Protein AF-0000000076740216 (afdb_homodimer)

Foldseek 3Di:
DCVLVVCLLQDDDPLNVLSVVVVVPPDPPVVVSVVVSVVVVLVQLVVLVVVLVPQDDDPVDDPVVSVVVNVVSLCSNQVCVRDDPVSSVFSVCLVVVLVPDDPVLSVQLVVVRDDGPVSSVVSSVVVVVVVVVVD/DCVLVVCLLQDDDPLNVLSVVVVVPPDPPVVVSVVVSVVVVLVQLVVLVVVLVPQDDDPVDDPVVSVVSNVVSLCSNQVCVRDDPVSSVFSVCLVVVLVPDDPVLSVQLVVVRDDGPVSSVVSSVVVVVVVVVVD

Structure (mmCIF, N/CA/C/O backbone):
data_AF-0000000076740216-model_v1
#
loop_
_entity.id
_entity.type
_entity.pdbx_description
1 polymer 'SCAN domain-containing protein 3'
#
loop_
_atom_site.group_PDB
_atom_site.id
_atom_site.type_symbol
_atom_site.label_atom_id
_atom_site.label_alt_id
_atom_site.label_comp_id
_atom_site.label_asym_id
_atom_site.label_entity_id
_atom_site.label_seq_id
_atom_site.pdbx_PDB_ins_code
_atom_site.Cartn_x
_atom_site.Cartn_y
_atom_site.Cartn_z
_atom_site.occupancy
_atom_site.B_iso_or_equiv
_atom_site.auth_seq_id
_atom_site.auth_comp_id
_atom_site.auth_asym_id
_atom_site.auth_atom_id
_atom_site.pdbx_PDB_model_num
ATOM 1 N N . ASP A 1 1 ? -25.109 9.289 26.297 1 37.81 1 ASP A N 1
ATOM 2 C CA . ASP A 1 1 ? -24.031 9.836 25.469 1 37.81 1 ASP A CA 1
ATOM 3 C C . ASP A 1 1 ? -23.797 8.961 24.234 1 37.81 1 ASP A C 1
ATOM 5 O O . ASP A 1 1 ? -23.328 7.828 24.344 1 37.81 1 ASP A O 1
ATOM 9 N N . GLN A 1 2 ? -24.641 9.117 23.172 1 52.06 2 GLN A N 1
ATOM 10 C CA . GLN A 1 2 ? -25 8.367 21.984 1 52.06 2 GLN A CA 1
ATOM 11 C C . GLN A 1 2 ? -23.781 8.133 21.094 1 52.06 2 GLN A C 1
ATOM 13 O O . GLN A 1 2 ? -23.75 7.184 20.312 1 52.06 2 GLN A O 1
ATOM 18 N N . TRP A 1 3 ? -22.875 9.117 21.344 1 48.09 3 TRP A N 1
ATOM 19 C CA . TRP A 1 3 ? -21.734 9.086 20.422 1 48.09 3 TRP A CA 1
ATOM 20 C C . TRP A 1 3 ? -20.797 7.922 20.766 1 48.09 3 TRP A C 1
ATOM 22 O O . TRP A 1 3 ? -20.203 7.32 19.859 1 48.09 3 TRP A O 1
ATOM 32 N N . ALA A 1 4 ? -20.688 7.605 22.078 1 53.94 4 ALA A N 1
ATOM 33 C CA . ALA A 1 4 ? -19.891 6.453 22.484 1 53.94 4 ALA A CA 1
ATOM 34 C C . ALA A 1 4 ? -20.312 5.199 21.719 1 53.94 4 ALA A C 1
ATOM 36 O O . ALA A 1 4 ? -19.453 4.418 21.297 1 53.94 4 ALA A O 1
ATOM 37 N N . GLY A 1 5 ? -21.516 5.129 21.469 1 54.88 5 GLY A N 1
ATOM 38 C CA . GLY A 1 5 ? -22.031 3.977 20.75 1 54.88 5 GLY A CA 1
ATOM 39 C C . GLY A 1 5 ? -21.672 3.984 19.281 1 54.88 5 GLY A C 1
ATOM 40 O O . GLY A 1 5 ? -21.672 2.934 18.625 1 54.88 5 GLY A O 1
ATOM 41 N N . ILE A 1 6 ? -21.312 5.141 18.875 1 56.09 6 ILE A N 1
ATOM 42 C CA . ILE A 1 6 ? -21.062 5.328 17.453 1 56.09 6 ILE A CA 1
ATOM 43 C C . ILE A 1 6 ? -19.609 4.992 17.141 1 56.09 6 ILE A C 1
ATOM 45 O O . ILE A 1 6 ? -19.312 4.406 16.094 1 56.09 6 ILE A O 1
ATOM 49 N N . LEU A 1 7 ? -18.797 5.281 18.156 1 59.06 7 LEU A N 1
ATOM 50 C CA . LEU A 1 7 ? -17.375 5.16 17.875 1 59.06 7 LEU A CA 1
ATOM 51 C C . LEU A 1 7 ? -16.906 3.723 18.047 1 59.06 7 LEU A C 1
ATOM 53 O O . LEU A 1 7 ? -16 3.271 17.344 1 59.06 7 LEU A O 1
ATOM 57 N N . ALA A 1 8 ? -17.734 3.057 18.891 1 61.5 8 ALA A N 1
ATOM 58 C CA . ALA A 1 8 ? -17.312 1.726 19.328 1 61.5 8 ALA A CA 1
ATOM 59 C C . ALA A 1 8 ? -17.141 0.79 18.125 1 61.5 8 ALA A C 1
ATOM 61 O O . ALA A 1 8 ? -16.141 0.061 18.047 1 61.5 8 ALA A O 1
ATOM 62 N N . PRO A 1 9 ? -18.031 0.865 17.281 1 55.28 9 PRO A N 1
ATOM 63 C CA . PRO A 1 9 ? -17.906 -0.103 16.203 1 55.28 9 PRO A CA 1
ATOM 64 C C . PRO A 1 9 ? -16.75 0.213 15.258 1 55.28 9 PRO A C 1
ATOM 66 O O . PRO A 1 9 ? -16.312 -0.655 14.492 1 55.28 9 PRO A O 1
ATOM 69 N N . PHE A 1 10 ? -16.219 1.356 15.516 1 56.5 10 PHE A N 1
ATOM 70 C CA . PHE A 1 10 ? -15.195 1.797 14.562 1 56.5 10 PHE A CA 1
ATOM 71 C C . PHE A 1 10 ? -13.805 1.639 15.156 1 56.5 10 PHE A C 1
ATOM 73 O O . PHE A 1 10 ? -12.805 1.891 14.477 1 56.5 10 PHE A O 1
ATOM 80 N N . LEU A 1 11 ? -13.789 1.277 16.359 1 60.5 11 LEU A N 1
ATOM 81 C CA . LEU A 1 11 ? -12.508 1.095 17.031 1 60.5 11 LEU A CA 1
ATOM 82 C C . LEU A 1 11 ? -12.016 -0.341 16.875 1 60.5 11 LEU A C 1
ATOM 84 O O . LEU A 1 11 ? -12.805 -1.285 16.969 1 60.5 11 LEU A O 1
ATOM 88 N N . CYS A 1 12 ? -10.891 -0.484 16.281 1 61.28 12 CYS A N 1
ATOM 89 C CA . CYS A 1 12 ? -10.289 -1.815 16.234 1 61.28 12 CYS A CA 1
ATOM 90 C C . CYS A 1 12 ? -9.086 -1.897 17.172 1 61.28 12 CYS A C 1
ATOM 92 O O . CYS A 1 12 ? -8.375 -0.907 17.359 1 61.28 12 CYS A O 1
ATOM 94 N N . GLY A 1 13 ? -9 -3.047 17.75 1 61.44 13 GLY A N 1
ATOM 95 C CA . GLY A 1 13 ? -7.844 -3.348 18.578 1 61.44 13 GLY A CA 1
ATOM 96 C C . GLY A 1 13 ? -7.832 -2.58 19.891 1 61.44 13 GLY A C 1
ATOM 97 O O . GLY A 1 13 ? -8.852 -2.5 20.578 1 61.44 13 GLY A O 1
ATOM 98 N N . GLU A 1 14 ? -6.68 -2.047 20.156 1 60.94 14 GLU A N 1
ATOM 99 C CA . GLU A 1 14 ? -6.449 -1.388 21.438 1 60.94 14 GLU A CA 1
ATOM 100 C C . GLU A 1 14 ? -7.352 -0.166 21.594 1 60.94 14 GLU A C 1
ATOM 102 O O . GLU A 1 14 ? -7.918 0.054 22.672 1 60.94 14 GLU A O 1
ATOM 107 N N . PRO A 1 15 ? -7.66 0.531 20.609 1 59.66 15 PRO A N 1
ATOM 108 C CA . PRO A 1 15 ? -8.594 1.641 20.812 1 59.66 15 PRO A CA 1
ATOM 109 C C . PRO A 1 15 ? -9.992 1.172 21.203 1 59.66 15 PRO A C 1
ATOM 111 O O . PRO A 1 15 ? -10.672 1.83 22 1 59.66 15 PRO A O 1
ATOM 114 N N . GLN A 1 16 ? -10.383 0.101 20.641 1 61.81 16 GLN A N 1
ATOM 115 C CA . GLN A 1 16 ? -11.68 -0.448 21.016 1 61.81 16 GLN A CA 1
ATOM 116 C C . GLN A 1 16 ? -11.711 -0.832 22.5 1 61.81 16 GLN A C 1
ATOM 118 O O . GLN A 1 16 ? -12.688 -0.55 23.203 1 61.81 16 GLN A O 1
ATOM 123 N N . LYS A 1 17 ? -10.633 -1.345 22.906 1 63.06 17 LYS A N 1
ATOM 124 C CA . LYS A 1 17 ? -10.523 -1.731 24.312 1 63.06 17 LYS A CA 1
ATOM 125 C C . LYS A 1 17 ? -10.508 -0.505 25.219 1 63.06 17 LYS A C 1
ATOM 127 O O . LYS A 1 17 ? -11.203 -0.473 26.234 1 63.06 17 LYS A O 1
ATOM 132 N N . ALA A 1 18 ? -9.734 0.431 24.797 1 60.47 18 ALA A N 1
ATOM 133 C CA . ALA A 1 18 ? -9.641 1.654 25.594 1 60.47 18 ALA A CA 1
ATOM 134 C C . ALA A 1 18 ? -11 2.342 25.703 1 60.47 18 ALA A C 1
ATOM 136 O O . ALA A 1 18 ? -11.352 2.869 26.766 1 60.47 18 ALA A O 1
ATOM 137 N N . TYR A 1 19 ? -11.781 2.244 24.719 1 61.41 19 TYR A N 1
ATOM 138 C CA . TYR A 1 19 ? -13.125 2.799 24.719 1 61.41 19 TYR A CA 1
ATOM 139 C C . TYR A 1 19 ? -14.008 2.1 25.75 1 61.41 19 TYR A C 1
ATOM 141 O O . TYR A 1 19 ? -14.727 2.752 26.5 1 61.41 19 TYR A O 1
ATOM 149 N N . PHE A 1 20 ? -13.953 0.909 25.797 1 62 20 PHE A N 1
ATOM 150 C CA . PHE A 1 20 ? -14.789 0.165 26.734 1 62 20 PHE A CA 1
ATOM 151 C C . PHE A 1 20 ? -14.375 0.455 28.172 1 62 20 PHE A C 1
ATOM 153 O O . PHE A 1 20 ? -15.234 0.549 29.062 1 62 20 PHE A O 1
ATOM 160 N N . TYR A 1 21 ? -13.125 0.522 28.328 1 58.97 21 TYR A N 1
ATOM 161 C CA . TYR A 1 21 ? -12.641 0.868 29.672 1 58.97 21 TYR A CA 1
ATOM 162 C C . TYR A 1 21 ? -13.109 2.262 30.062 1 58.97 21 TYR A C 1
ATOM 164 O O . TYR A 1 21 ? -13.422 2.506 31.234 1 58.97 21 TYR A O 1
ATOM 172 N N . MET A 1 22 ? -13.234 3.111 29.141 1 55.84 22 MET A N 1
ATOM 173 C CA . MET A 1 22 ? -13.555 4.516 29.375 1 55.84 22 MET A CA 1
ATOM 174 C C . MET A 1 22 ? -15.008 4.668 29.812 1 55.84 22 MET A C 1
ATOM 176 O O . MET A 1 22 ? -15.328 5.508 30.656 1 55.84 22 MET A O 1
ATOM 180 N N . ILE A 1 23 ? -15.945 3.988 29.109 1 58.81 23 ILE A N 1
ATOM 181 C CA . ILE A 1 23 ? -17.344 4.094 29.5 1 58.81 23 ILE A CA 1
ATOM 182 C C . ILE A 1 23 ? -17.5 3.668 30.969 1 58.81 23 ILE A C 1
ATOM 184 O O . ILE A 1 23 ? -18.422 4.125 31.656 1 58.81 23 ILE A O 1
ATOM 188 N N . THR A 1 24 ? -16.625 2.947 31.266 1 55.78 24 THR A N 1
ATOM 189 C CA . THR A 1 24 ? -16.797 2.488 32.656 1 55.78 24 THR A CA 1
ATOM 190 C C . THR A 1 24 ? -16.25 3.521 33.625 1 55.78 24 THR A C 1
ATOM 192 O O . THR A 1 24 ? -16.703 3.586 34.781 1 55.78 24 THR A O 1
ATOM 195 N N . GLU A 1 25 ? -15.125 4.137 33.219 1 52.53 25 GLU A N 1
ATOM 196 C CA . GLU A 1 25 ? -14.578 5.062 34.188 1 52.53 25 GLU A CA 1
ATOM 197 C C . GLU A 1 25 ? -15.172 6.461 34.031 1 52.53 25 GLU A C 1
ATOM 199 O O . GLU A 1 25 ? -15.344 6.934 32.906 1 52.53 25 GLU A O 1
ATOM 204 N N . THR A 1 26 ? -15.875 7.098 34.938 1 52.09 26 THR A N 1
ATOM 205 C CA . THR A 1 26 ? -16.641 8.32 35.156 1 52.09 26 THR A CA 1
ATOM 206 C C . THR A 1 26 ? -16.062 9.477 34.344 1 52.09 26 THR A C 1
ATOM 208 O O . THR A 1 26 ? -16.75 10.062 33.5 1 52.09 26 THR A O 1
ATOM 211 N N . ALA A 1 27 ? -15.758 10.742 35.125 1 51.22 27 ALA A N 1
ATOM 212 C CA . ALA A 1 27 ? -15.664 12.188 34.938 1 51.22 27 ALA A CA 1
ATOM 213 C C . ALA A 1 27 ? -14.516 12.547 34 1 51.22 27 ALA A C 1
ATOM 215 O O . ALA A 1 27 ? -13.719 13.445 34.312 1 51.22 27 ALA A O 1
ATOM 216 N N . MET A 1 28 ? -13.969 11.648 33.281 1 55.06 28 MET A N 1
ATOM 217 C CA . MET A 1 28 ? -12.844 12.133 32.5 1 55.06 28 MET A CA 1
ATOM 218 C C . MET A 1 28 ? -13.328 12.992 31.328 1 55.06 28 MET A C 1
ATOM 220 O O . MET A 1 28 ? -14.445 12.82 30.844 1 55.06 28 MET A O 1
ATOM 224 N N . ASP A 1 29 ? -12.758 14.211 31.188 1 67.44 29 ASP A N 1
ATOM 225 C CA . ASP A 1 29 ? -12.898 15.141 30.062 1 67.44 29 ASP A CA 1
ATOM 226 C C . ASP A 1 29 ? -12.891 14.406 28.734 1 67.44 29 ASP A C 1
ATOM 228 O O . ASP A 1 29 ? -11.852 13.875 28.312 1 67.44 29 ASP A O 1
ATOM 232 N N . TYR A 1 30 ? -14.055 14.102 28.25 1 68.62 30 TYR A N 1
ATOM 233 C CA . TYR A 1 30 ? -14.297 13.383 27 1 68.62 30 TYR A CA 1
ATOM 234 C C . TYR A 1 30 ? -13.32 13.828 25.922 1 68.62 30 TYR A C 1
ATOM 236 O O . TYR A 1 30 ? -12.703 13 25.25 1 68.62 30 TYR A O 1
ATOM 244 N N . PRO A 1 31 ? -13.164 15.148 25.875 1 69.06 31 PRO A N 1
ATOM 245 C CA . PRO A 1 31 ? -12.234 15.578 24.828 1 69.06 31 PRO A CA 1
ATOM 246 C C . PRO A 1 31 ? -10.812 15.062 25.062 1 69.06 31 PRO A C 1
ATOM 248 O O . PRO A 1 31 ? -10.133 14.695 24.094 1 69.06 31 PRO A O 1
ATOM 251 N N . GLN A 1 32 ? -10.414 15.07 26.219 1 73.38 32 GLN A N 1
ATOM 252 C CA . GLN A 1 32 ? -9.062 14.609 26.547 1 73.38 32 GLN A CA 1
ATOM 253 C C . GLN A 1 32 ? -8.922 13.109 26.312 1 73.38 32 GLN A C 1
ATOM 255 O O . GLN A 1 32 ? -7.93 12.656 25.75 1 73.38 32 GLN A O 1
ATOM 260 N N . LEU A 1 33 ? -9.844 12.43 26.656 1 66 33 LEU A N 1
ATOM 261 C CA . LEU A 1 33 ? -9.859 10.984 26.469 1 66 33 LEU A CA 1
ATOM 262 C C . LEU A 1 33 ? -9.852 10.625 24.984 1 66 33 LEU A C 1
ATOM 264 O O .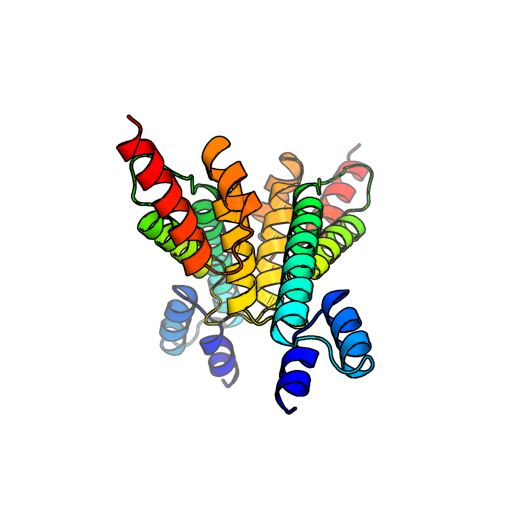 LEU A 1 33 ? -9.094 9.758 24.547 1 66 33 LEU A O 1
ATOM 268 N N . LYS A 1 34 ? -10.625 11.344 24.359 1 67.38 34 LYS A N 1
ATOM 269 C CA . LYS A 1 34 ? -10.672 11.156 22.906 1 67.38 34 LYS A CA 1
ATOM 270 C C . LYS A 1 34 ? -9.305 11.406 22.281 1 67.38 34 LYS A C 1
ATOM 272 O O . LYS A 1 34 ? -8.844 10.617 21.453 1 67.38 34 LYS A O 1
ATOM 277 N N . ALA A 1 35 ? -8.75 12.414 22.719 1 71.38 35 ALA A N 1
ATOM 278 C CA . ALA A 1 35 ? -7.441 12.781 22.188 1 71.38 35 ALA A CA 1
ATOM 279 C C . ALA A 1 35 ? -6.402 11.711 22.516 1 71.38 35 ALA A C 1
ATOM 281 O O . ALA A 1 35 ? -5.562 11.375 21.672 1 71.38 35 ALA A O 1
ATOM 282 N N . GLU A 1 36 ? -6.457 11.125 23.594 1 73.81 36 GLU A N 1
ATOM 283 C CA . GLU A 1 36 ? -5.508 10.102 24.031 1 73.81 36 GLU A CA 1
ATOM 284 C C . GLU A 1 36 ? -5.711 8.805 23.25 1 73.81 36 GLU A C 1
ATOM 286 O O . GLU A 1 36 ? -4.738 8.164 22.844 1 73.81 36 GLU A O 1
ATOM 291 N N . ILE A 1 37 ? -6.941 8.508 23.047 1 71.12 37 ILE A N 1
ATOM 292 C CA . ILE A 1 37 ? -7.281 7.297 22.312 1 71.12 37 ILE A CA 1
ATOM 293 C C . ILE A 1 37 ? -6.812 7.426 20.859 1 71.12 37 ILE A C 1
ATOM 295 O O . ILE A 1 37 ? -6.207 6.5 20.312 1 71.12 37 ILE A O 1
ATOM 299 N N . LEU A 1 38 ? -7.066 8.523 20.328 1 70.06 38 LEU A N 1
ATOM 300 C CA . LEU A 1 38 ? -6.672 8.766 18.938 1 70.06 38 LEU A CA 1
ATOM 301 C C . LEU A 1 38 ? -5.152 8.75 18.797 1 70.06 38 LEU A C 1
ATOM 303 O O . LEU A 1 38 ? -4.625 8.188 17.828 1 70.06 38 LEU A O 1
ATOM 307 N N . ALA A 1 39 ? -4.461 9.383 19.719 1 69.75 39 ALA A N 1
ATOM 308 C CA . ALA A 1 39 ? -3 9.391 19.703 1 69.75 39 ALA A CA 1
ATOM 309 C C . ALA A 1 39 ? -2.441 7.977 19.797 1 69.75 39 ALA A C 1
ATOM 311 O O . ALA A 1 39 ? -1.505 7.621 19.078 1 69.75 39 ALA A O 1
ATOM 312 N N . ARG A 1 40 ? -3.018 7.219 20.688 1 71.44 40 ARG A N 1
ATOM 313 C CA . ARG A 1 40 ? -2.58 5.836 20.859 1 71.44 40 ARG A CA 1
ATOM 314 C C . ARG A 1 40 ? -2.896 5.012 19.609 1 71.44 40 ARG A C 1
ATOM 316 O O . ARG A 1 40 ? -2.107 4.148 19.219 1 71.44 40 ARG A O 1
ATOM 323 N N . SER A 1 41 ? -3.934 5.375 19 1 76.5 41 SER A N 1
ATOM 324 C CA . SER A 1 41 ? -4.352 4.672 17.797 1 76.5 41 SER A CA 1
ATOM 325 C C . SER A 1 41 ? -3.408 4.961 16.625 1 76.5 41 SER A C 1
ATOM 327 O O . SER A 1 41 ? -3.072 4.059 15.852 1 76.5 41 SER A O 1
ATOM 329 N N . SER A 1 42 ? -3.055 6.164 16.547 1 76.75 42 SER A N 1
ATOM 330 C CA . SER A 1 42 ? -2.145 6.555 15.484 1 76.75 42 SER A CA 1
ATOM 331 C C . SER A 1 42 ? -0.786 5.883 15.633 1 76.75 42 SER A C 1
ATOM 333 O O . SER A 1 42 ? -0.206 5.41 14.656 1 76.75 42 SER A O 1
ATOM 335 N N . VAL A 1 43 ? -0.21 5.918 16.891 1 75.38 43 VAL A N 1
ATOM 336 C CA . VAL A 1 43 ? 1.059 5.258 17.172 1 75.38 43 VAL A CA 1
ATOM 337 C C . VAL A 1 43 ? 0.958 3.771 16.844 1 75.38 43 VAL A C 1
ATOM 339 O O . VAL A 1 43 ? 1.851 3.215 16.188 1 75.38 43 VAL A O 1
ATOM 342 N N . THR A 1 44 ? -0.07 3.254 17.203 1 81.44 44 THR A N 1
ATOM 343 C CA . THR A 1 44 ? -0.3 1.837 16.938 1 81.44 44 THR A CA 1
ATOM 344 C C . THR A 1 44 ? -0.357 1.564 15.438 1 81.44 44 THR A C 1
ATOM 346 O O . THR A 1 44 ? 0.247 0.605 14.953 1 81.44 44 THR A O 1
ATOM 349 N N . SER A 1 45 ? -1.065 2.412 14.727 1 88.69 45 SER A N 1
ATOM 350 C CA . SER A 1 45 ? -1.168 2.242 13.281 1 88.69 45 SER A CA 1
ATOM 351 C C . SER A 1 45 ? 0.202 2.33 12.617 1 88.69 45 SER A C 1
ATOM 353 O O . SER A 1 45 ? 0.516 1.539 11.727 1 88.69 45 SER A O 1
ATOM 355 N N . ALA A 1 46 ? 0.963 3.234 13.062 1 90.12 46 ALA A N 1
ATOM 356 C CA . ALA A 1 46 ? 2.299 3.406 12.492 1 90.12 46 ALA A CA 1
ATOM 357 C C . ALA A 1 46 ? 3.174 2.189 12.773 1 90.12 46 ALA A C 1
ATOM 359 O O . ALA A 1 46 ? 3.965 1.774 11.922 1 90.12 46 ALA A O 1
ATOM 360 N N . ILE A 1 47 ? 3.127 1.651 13.945 1 91.38 47 ILE A N 1
ATOM 361 C CA . ILE A 1 47 ? 3.879 0.457 14.32 1 91.38 47 ILE A CA 1
ATOM 362 C C . ILE A 1 47 ? 3.436 -0.721 13.453 1 91.38 47 ILE A C 1
ATOM 364 O O . ILE A 1 47 ? 4.27 -1.485 12.961 1 91.38 47 ILE A O 1
ATOM 368 N N . ARG A 1 48 ? 2.131 -0.82 13.258 1 94.25 48 ARG A N 1
ATOM 369 C CA . ARG A 1 48 ? 1.587 -1.878 12.406 1 94.25 48 ARG A CA 1
ATOM 370 C C . ARG A 1 48 ? 2.027 -1.701 10.961 1 94.25 48 ARG A C 1
ATOM 372 O O . ARG A 1 48 ? 2.402 -2.67 10.297 1 94.25 48 ARG A O 1
ATOM 379 N N . ALA A 1 49 ? 2.002 -0.448 10.523 1 96 49 ALA A N 1
ATOM 380 C CA . ALA A 1 49 ? 2.506 -0.14 9.188 1 96 49 ALA A CA 1
ATOM 381 C C . ALA A 1 49 ? 3.967 -0.551 9.039 1 96 49 ALA A C 1
ATOM 383 O O . ALA A 1 49 ? 4.363 -1.113 8.016 1 96 49 ALA A O 1
ATOM 384 N N . GLN A 1 50 ? 4.742 -0.264 10.023 1 95.06 50 GLN A N 1
ATOM 385 C CA . GLN A 1 50 ? 6.152 -0.635 10.016 1 95.06 50 GLN A CA 1
ATOM 386 C C . GLN A 1 50 ? 6.324 -2.146 9.898 1 95.06 50 GLN A C 1
ATOM 388 O O . GLN A 1 50 ? 7.18 -2.623 9.148 1 95.06 50 GLN A O 1
ATOM 393 N N . GLY A 1 51 ? 5.602 -2.875 10.633 1 95.44 51 GLY A N 1
ATOM 394 C CA . GLY A 1 51 ? 5.621 -4.324 10.508 1 95.44 51 GLY A CA 1
ATOM 395 C C . GLY A 1 51 ? 5.32 -4.805 9.102 1 95.44 51 GLY A C 1
ATOM 396 O O . GLY A 1 51 ? 6.027 -5.664 8.57 1 95.44 51 GLY A O 1
ATOM 397 N N . PHE A 1 52 ? 4.34 -4.23 8.547 1 97.69 52 PHE A N 1
ATOM 398 C CA . PHE A 1 52 ? 3.971 -4.562 7.176 1 97.69 52 PHE A CA 1
ATOM 399 C C . PHE A 1 52 ? 5.113 -4.25 6.219 1 97.69 52 PHE A C 1
ATOM 401 O O . PHE A 1 52 ? 5.441 -5.062 5.352 1 97.69 52 PHE A O 1
ATOM 408 N N . HIS A 1 53 ? 5.746 -3.131 6.426 1 97.25 53 HIS A N 1
ATOM 409 C CA . HIS A 1 53 ? 6.809 -2.691 5.527 1 97.25 53 HIS A CA 1
ATOM 410 C C . HIS A 1 53 ? 8.062 -3.541 5.707 1 97.25 53 HIS A C 1
ATOM 412 O O . HIS A 1 53 ? 8.867 -3.664 4.781 1 97.25 53 HIS A O 1
ATOM 418 N N . GLU A 1 54 ? 8.266 -4.133 6.82 1 96.88 54 GLU A N 1
ATOM 419 C CA . GLU A 1 54 ? 9.461 -4.914 7.113 1 96.88 54 GLU A CA 1
ATOM 420 C C . GLU A 1 54 ? 9.352 -6.328 6.551 1 96.88 54 GLU A C 1
ATOM 422 O O . GLU A 1 54 ? 10.352 -7.055 6.48 1 96.88 54 GLU A O 1
ATOM 427 N N . TRP A 1 55 ? 8.219 -6.691 6.176 1 97.56 55 TRP A N 1
ATOM 428 C CA . TRP A 1 55 ? 8.047 -8.008 5.582 1 97.56 55 TRP A CA 1
ATOM 429 C C . TRP A 1 55 ? 8.945 -8.188 4.363 1 97.56 55 TRP A C 1
ATOM 431 O O . TRP A 1 55 ? 9.055 -7.281 3.531 1 97.56 55 TRP A O 1
ATOM 441 N N . LYS A 1 56 ? 9.539 -9.391 4.25 1 97.88 56 LYS A N 1
ATOM 442 C CA . LYS A 1 56 ? 10.32 -9.812 3.094 1 97.88 56 LYS A CA 1
ATOM 443 C C . LYS A 1 56 ? 10.078 -11.281 2.771 1 97.88 56 LYS A C 1
ATOM 445 O O . LYS A 1 56 ? 9.945 -12.109 3.676 1 97.88 56 LYS A O 1
ATOM 450 N N . TYR A 1 57 ? 10.031 -11.555 1.522 1 97.75 57 TYR A N 1
ATOM 451 C CA . TYR A 1 57 ? 9.93 -12.938 1.091 1 97.75 57 TYR A CA 1
ATOM 452 C C . TYR A 1 57 ? 11.148 -13.742 1.524 1 97.75 57 TYR A C 1
ATOM 454 O O . TYR A 1 57 ? 12.281 -13.266 1.417 1 97.75 57 TYR A O 1
ATOM 462 N N . GLN A 1 58 ? 10.961 -14.852 2.014 1 97.12 58 GLN A N 1
ATOM 463 C CA . GLN A 1 58 ? 12.031 -15.727 2.49 1 97.12 58 GLN A CA 1
ATOM 464 C C . GLN A 1 58 ? 12.008 -17.062 1.77 1 97.12 58 GLN A C 1
ATOM 466 O O . GLN A 1 58 ? 11.07 -17.844 1.936 1 97.12 58 GLN A O 1
ATOM 471 N N . ASP A 1 59 ? 13.109 -17.438 1.189 1 93.69 59 ASP A N 1
ATOM 472 C CA . ASP A 1 59 ? 13.203 -18.672 0.408 1 93.69 59 ASP A CA 1
ATOM 473 C C . ASP A 1 59 ? 13.062 -19.906 1.301 1 93.69 59 ASP A C 1
ATOM 475 O O . ASP A 1 59 ? 12.656 -20.969 0.836 1 93.69 59 ASP A O 1
ATOM 479 N N . SER A 1 60 ? 13.398 -19.75 2.498 1 94 60 SER A N 1
ATOM 480 C CA . SER A 1 60 ? 13.445 -20.875 3.438 1 94 60 SER A CA 1
ATOM 481 C C . SER A 1 60 ? 12.047 -21.219 3.945 1 94 60 SER A C 1
ATOM 483 O O . SER A 1 60 ? 11.852 -22.266 4.57 1 94 60 SER A O 1
ATOM 485 N N . LYS A 1 61 ? 11.023 -20.438 3.67 1 96.44 61 LYS A N 1
ATOM 486 C CA . LYS A 1 61 ? 9.672 -20.641 4.191 1 96.44 61 LYS A CA 1
ATOM 487 C C . LYS A 1 61 ? 8.711 -21.047 3.08 1 96.44 61 LYS A C 1
ATOM 489 O O . LYS A 1 61 ? 8.961 -20.781 1.902 1 96.44 61 LYS A O 1
ATOM 494 N N . LEU A 1 62 ? 7.605 -21.656 3.514 1 96.88 62 LEU A N 1
ATOM 495 C CA . LEU A 1 62 ? 6.578 -22.078 2.564 1 96.88 62 LEU A CA 1
ATOM 496 C C . LEU A 1 62 ? 5.844 -20.859 1.991 1 96.88 6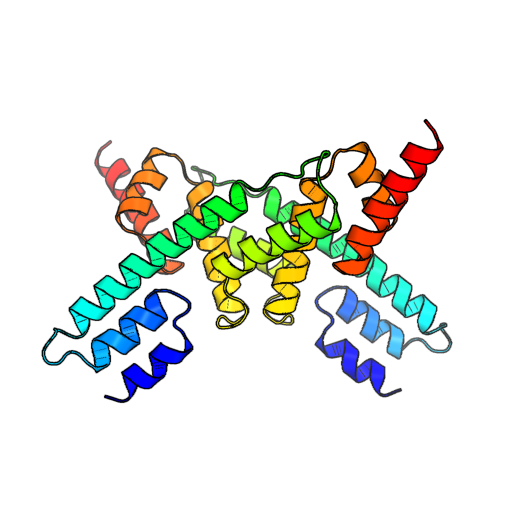2 LEU A C 1
ATOM 498 O O . LEU A 1 62 ? 5.449 -19.969 2.734 1 96.88 62 LEU A O 1
ATOM 502 N N . PRO A 1 63 ? 5.633 -20.828 0.729 1 97.75 63 PRO A N 1
ATOM 503 C CA . PRO A 1 63 ? 5 -19.672 0.083 1 97.75 63 PRO A CA 1
ATOM 504 C C . PRO A 1 63 ? 3.629 -19.344 0.672 1 97.75 63 PRO A C 1
ATOM 506 O O . PRO A 1 63 ? 3.326 -18.188 0.927 1 97.75 63 PRO A O 1
ATOM 509 N N . ARG A 1 64 ? 2.795 -20.312 0.933 1 97.62 64 ARG A N 1
ATOM 510 C CA . ARG A 1 64 ? 1.445 -20.109 1.449 1 97.62 64 ARG A CA 1
ATOM 511 C C . ARG A 1 64 ? 1.483 -19.5 2.844 1 97.62 64 ARG A C 1
ATOM 513 O O . ARG A 1 64 ? 0.7 -18.594 3.154 1 97.62 64 ARG A O 1
ATOM 520 N N . SER A 1 65 ? 2.344 -19.984 3.666 1 97.69 65 SER A N 1
ATOM 521 C CA . SER A 1 65 ? 2.512 -19.422 5.004 1 97.69 65 SER A CA 1
ATOM 522 C C . SER A 1 65 ? 2.969 -17.969 4.945 1 97.69 65 SER A C 1
ATOM 524 O O . SER A 1 65 ? 2.529 -17.141 5.746 1 97.69 65 SER A O 1
ATOM 526 N N . GLN A 1 66 ? 3.861 -17.703 4.004 1 98 66 GLN A N 1
ATOM 527 C CA . GLN A 1 66 ? 4.379 -16.344 3.85 1 98 66 GLN A CA 1
ATOM 528 C C . GLN A 1 66 ? 3.285 -15.398 3.379 1 98 66 GLN A C 1
ATOM 530 O O . GLN A 1 66 ? 3.205 -14.258 3.844 1 98 66 GLN A O 1
ATOM 535 N N . LEU A 1 67 ? 2.486 -15.859 2.455 1 98.25 67 LEU A N 1
ATOM 536 C CA . LEU A 1 67 ? 1.356 -15.039 2.035 1 98.25 67 LEU A CA 1
ATOM 537 C C . LEU A 1 67 ? 0.396 -14.805 3.195 1 98.25 67 LEU A C 1
ATOM 539 O O . LEU A 1 67 ? -0.117 -13.695 3.365 1 98.25 67 LEU A O 1
ATOM 543 N N . PHE A 1 68 ? 0.13 -15.734 3.986 1 97.06 68 PHE A N 1
ATOM 544 C CA . PHE A 1 68 ? -0.717 -15.609 5.164 1 97.06 68 PHE A CA 1
ATOM 545 C C . PHE A 1 68 ? -0.148 -14.57 6.129 1 97.06 68 PHE A C 1
ATOM 547 O O . PHE A 1 68 ? -0.891 -13.766 6.691 1 97.06 68 PHE A O 1
ATOM 554 N N . ASP A 1 69 ? 1.184 -14.625 6.348 1 97.69 69 ASP A N 1
ATOM 555 C CA . ASP A 1 69 ? 1.853 -13.648 7.203 1 97.69 69 ASP A CA 1
ATOM 556 C C . ASP A 1 69 ? 1.669 -12.234 6.668 1 97.69 69 ASP A C 1
ATOM 558 O O . ASP A 1 69 ? 1.382 -11.305 7.434 1 97.69 69 ASP A O 1
ATOM 562 N N . LEU A 1 70 ? 1.879 -12.094 5.398 1 98.12 70 LEU A N 1
ATOM 563 C CA . LEU A 1 70 ? 1.735 -10.789 4.758 1 98.12 70 LEU A CA 1
ATOM 564 C C . LEU A 1 70 ? 0.314 -10.258 4.914 1 98.12 70 LEU A C 1
ATOM 566 O O . LEU A 1 70 ? 0.116 -9.094 5.262 1 98.12 70 LEU A O 1
ATOM 570 N N . ILE A 1 71 ? -0.693 -11.086 4.703 1 97.62 71 ILE A N 1
ATOM 571 C CA . ILE A 1 71 ? -2.102 -10.727 4.848 1 97.62 71 ILE A CA 1
ATOM 572 C C . ILE A 1 71 ? -2.393 -10.344 6.297 1 97.62 71 ILE A C 1
ATOM 574 O O . ILE A 1 71 ? -3.072 -9.352 6.559 1 97.62 71 ILE A O 1
ATOM 578 N N . HIS A 1 72 ? -1.881 -11.086 7.152 1 97.62 72 HIS A N 1
ATOM 579 C CA . HIS A 1 72 ? -2.066 -10.828 8.578 1 97.62 72 HIS A CA 1
ATOM 580 C C . HIS A 1 72 ? -1.517 -9.461 8.961 1 97.62 72 HIS A C 1
ATOM 582 O O . HIS A 1 72 ? -2.182 -8.695 9.672 1 97.62 72 HIS A O 1
ATOM 588 N N . LEU A 1 73 ? -0.345 -9.172 8.523 1 96.62 73 LEU A N 1
ATOM 589 C CA . LEU A 1 73 ? 0.273 -7.875 8.789 1 96.62 73 LEU A CA 1
ATOM 590 C C . LEU A 1 73 ? -0.563 -6.742 8.203 1 96.62 73 LEU A C 1
ATOM 592 O O . LEU A 1 73 ? -0.802 -5.73 8.867 1 96.62 73 LEU A O 1
ATOM 596 N N . ALA A 1 74 ? -1.016 -6.922 6.957 1 98.12 74 ALA A N 1
ATOM 597 C CA . ALA A 1 74 ? -1.834 -5.91 6.297 1 98.12 74 ALA A CA 1
ATOM 598 C C . ALA A 1 74 ? -3.158 -5.711 7.027 1 98.12 74 ALA A C 1
ATOM 600 O O . ALA A 1 74 ? -3.621 -4.578 7.191 1 98.12 74 ALA A O 1
ATOM 601 N N . ARG A 1 75 ? -3.809 -6.754 7.492 1 96.19 75 ARG A N 1
ATOM 602 C CA . ARG A 1 75 ? -5.086 -6.676 8.195 1 96.19 75 ARG A CA 1
ATOM 603 C C . ARG A 1 75 ? -4.93 -5.938 9.523 1 96.19 75 ARG A C 1
ATOM 605 O O . ARG A 1 75 ? -5.801 -5.148 9.906 1 96.19 75 ARG A O 1
ATOM 612 N N . LYS A 1 76 ? -3.867 -6.242 10.203 1 94.5 76 LYS A N 1
ATOM 613 C CA . LYS A 1 76 ? -3.6 -5.547 11.461 1 94.5 76 LYS A CA 1
ATOM 614 C C . LYS A 1 76 ? -3.414 -4.051 11.227 1 94.5 76 LYS A C 1
ATOM 616 O O . LYS A 1 76 ? -3.805 -3.234 12.07 1 94.5 76 LYS A O 1
ATOM 621 N N . TRP A 1 77 ? -2.844 -3.75 10.109 1 96.88 77 TRP A N 1
ATOM 622 C CA . TRP A 1 77 ? -2.543 -2.359 9.789 1 96.88 77 TRP A CA 1
ATOM 623 C C . TRP A 1 77 ? -3.777 -1.646 9.242 1 96.88 77 TRP A C 1
ATOM 625 O O . TRP A 1 77 ? -4.168 -0.592 9.75 1 96.88 77 TRP A O 1
ATOM 635 N N . LEU A 1 78 ? -4.441 -2.244 8.32 1 97.19 78 LEU A N 1
ATOM 636 C CA . LEU A 1 78 ? -5.477 -1.562 7.551 1 97.19 78 LEU A CA 1
ATOM 637 C C . LEU A 1 78 ? -6.859 -1.835 8.133 1 97.19 78 LEU A C 1
ATOM 639 O O . LEU A 1 78 ? -7.812 -1.113 7.836 1 97.19 78 LEU A O 1
ATOM 643 N N . CYS A 1 79 ? -7.016 -2.873 8.797 1 93.25 79 CYS A N 1
ATOM 644 C CA . CYS A 1 79 ? -8.234 -3.266 9.492 1 93.25 79 CYS A CA 1
ATOM 645 C C . CYS A 1 79 ? -9.438 -3.229 8.555 1 93.25 79 CYS A C 1
ATOM 647 O O . CYS A 1 79 ? -10.43 -2.557 8.836 1 93.25 79 CYS A O 1
ATOM 649 N N . PRO A 1 80 ? -9.438 -4.109 7.527 1 94.19 80 PRO A N 1
ATOM 650 C CA . PRO A 1 80 ? -10.531 -4.109 6.551 1 94.19 80 PRO A CA 1
ATOM 651 C C . PRO A 1 80 ? -11.852 -4.586 7.148 1 94.19 80 PRO A C 1
ATOM 653 O O . PRO A 1 80 ? -12.922 -4.344 6.574 1 94.19 80 PRO A O 1
ATOM 656 N N . GLU A 1 81 ? -11.812 -5.219 8.281 1 90.94 81 GLU A N 1
ATOM 657 C CA . GLU A 1 81 ? -13.023 -5.684 8.953 1 90.94 81 GLU A CA 1
ATOM 658 C C . GLU A 1 81 ? -13.828 -4.512 9.516 1 90.94 81 GLU A C 1
ATOM 660 O O . GLU A 1 81 ? -15.039 -4.625 9.711 1 90.94 81 GLU A O 1
ATOM 665 N N . THR A 1 82 ? -13.227 -3.365 9.727 1 89.81 82 THR A N 1
ATOM 666 C CA . THR A 1 82 ? -13.875 -2.229 10.367 1 89.81 82 THR A CA 1
ATOM 667 C C . THR A 1 82 ? -13.828 -0.998 9.469 1 89.81 82 THR A C 1
ATOM 669 O O . THR A 1 82 ? -14.695 -0.125 9.547 1 89.81 82 THR A O 1
ATOM 672 N N . HIS A 1 83 ? -12.859 -0.94 8.625 1 94 83 HIS A N 1
ATOM 673 C CA . HIS A 1 83 ? -12.648 0.233 7.781 1 94 83 HIS A CA 1
ATOM 674 C C . HIS A 1 83 ? -13.172 -0.005 6.367 1 94 83 HIS A C 1
ATOM 676 O O . HIS A 1 83 ? -12.906 -1.047 5.766 1 94 83 HIS A O 1
ATOM 682 N N . GLY A 1 84 ? -13.898 0.997 5.844 1 94.62 84 GLY A N 1
ATOM 683 C CA . GLY A 1 84 ? -14.328 0.967 4.453 1 94.62 84 GLY A CA 1
ATOM 684 C C . GLY A 1 84 ? -13.211 1.285 3.479 1 94.62 84 GLY A C 1
ATOM 685 O O . GLY A 1 84 ? -12.094 1.602 3.889 1 94.62 84 GLY A O 1
ATOM 686 N N . PRO A 1 85 ? -13.477 1.246 2.238 1 96.25 85 PRO A N 1
ATOM 687 C CA . PRO A 1 85 ? -12.445 1.433 1.215 1 96.25 85 PRO A CA 1
ATOM 688 C C . PRO A 1 85 ? -11.773 2.801 1.298 1 96.25 85 PRO A C 1
ATOM 690 O O . PRO A 1 85 ? -10.555 2.902 1.146 1 96.25 85 PRO A O 1
ATOM 693 N N . GLU A 1 86 ? -12.617 3.855 1.617 1 95.75 86 GLU A N 1
ATOM 694 C CA . GLU A 1 86 ? -12.07 5.207 1.664 1 95.75 86 GLU A CA 1
ATOM 695 C C . GLU A 1 86 ? -11.125 5.379 2.854 1 95.75 86 GLU A C 1
ATOM 697 O O . GLU A 1 86 ? -10.102 6.047 2.746 1 95.75 86 GLU A O 1
ATOM 702 N N . LYS A 1 87 ? -11.461 4.766 3.906 1 95.81 87 LYS A N 1
ATOM 703 C CA . LYS A 1 87 ? -10.602 4.852 5.086 1 95.81 87 LYS A CA 1
ATOM 704 C C . LYS A 1 87 ? -9.305 4.082 4.879 1 95.81 87 LYS A C 1
ATOM 706 O O . LYS A 1 87 ? -8.234 4.535 5.293 1 95.81 87 LYS A O 1
ATOM 711 N N . ILE A 1 88 ? -9.305 2.967 4.242 1 97.44 88 ILE A N 1
ATOM 712 C CA . ILE A 1 88 ? -8.109 2.203 3.916 1 97.44 88 ILE A CA 1
ATOM 713 C C . ILE A 1 88 ? -7.203 3.029 3.006 1 97.44 88 ILE A C 1
ATOM 715 O O . ILE A 1 88 ? -5.988 3.104 3.227 1 97.44 88 ILE A O 1
ATOM 719 N N . LEU A 1 89 ? -7.852 3.699 2.016 1 97.81 89 LEU A N 1
ATOM 720 C CA . LEU A 1 89 ? -7.098 4.57 1.116 1 97.81 89 LEU A CA 1
ATOM 721 C C . LEU A 1 89 ? -6.406 5.684 1.892 1 97.81 89 LEU A C 1
ATOM 723 O O . LEU A 1 89 ? -5.23 5.973 1.652 1 97.81 89 LEU A O 1
ATOM 727 N N . GLU A 1 90 ? -7.121 6.25 2.797 1 97.25 90 GLU A N 1
ATOM 728 C CA . GLU A 1 90 ? -6.566 7.328 3.611 1 97.25 90 GLU A CA 1
ATOM 729 C C . GLU A 1 90 ? -5.363 6.84 4.418 1 97.25 90 GLU A C 1
ATOM 731 O O . GLU A 1 90 ? -4.305 7.473 4.402 1 97.25 90 GLU A O 1
ATOM 736 N N . ILE A 1 91 ? -5.469 5.691 5.078 1 96.62 91 ILE A N 1
ATOM 737 C CA . ILE A 1 91 ? -4.387 5.109 5.863 1 96.62 91 ILE A CA 1
ATOM 738 C C . ILE A 1 91 ? -3.164 4.887 4.973 1 96.62 91 ILE A C 1
ATOM 740 O O . ILE A 1 91 ? -2.047 5.262 5.34 1 96.62 91 ILE A O 1
ATOM 744 N N . LEU A 1 92 ? -3.375 4.367 3.807 1 98 92 LEU A N 1
ATOM 745 C CA . LEU A 1 92 ? -2.303 4.078 2.861 1 98 92 LEU A CA 1
ATOM 746 C C . LEU A 1 92 ? -1.631 5.363 2.389 1 98 92 LEU A C 1
ATOM 748 O O . LEU A 1 92 ? -0.403 5.434 2.311 1 98 92 LEU A O 1
ATOM 752 N N . MET A 1 93 ? -2.377 6.406 2.086 1 97.94 93 MET A N 1
ATOM 753 C CA . MET A 1 93 ? -1.836 7.633 1.509 1 97.94 93 MET A CA 1
ATOM 754 C C . MET A 1 93 ? -1.096 8.453 2.562 1 97.94 93 MET A C 1
ATOM 756 O O . MET A 1 93 ? -0.059 9.055 2.273 1 97.94 93 MET A O 1
ATOM 760 N N . LEU A 1 94 ? -1.633 8.43 3.768 1 97.25 94 LEU A N 1
ATOM 761 C CA . LEU A 1 94 ? -0.914 9.078 4.859 1 97.25 94 LEU A CA 1
ATOM 762 C C . LEU A 1 94 ? 0.464 8.453 5.047 1 97.25 94 LEU A C 1
ATOM 764 O O . LEU A 1 94 ? 1.473 9.156 5.074 1 97.25 94 LEU A O 1
ATOM 768 N N . ASP A 1 95 ? 0.53 7.188 5.062 1 97.12 95 ASP A N 1
ATOM 769 C CA . ASP A 1 95 ? 1.785 6.457 5.223 1 97.12 95 ASP A CA 1
ATOM 770 C C . ASP A 1 95 ? 2.713 6.695 4.035 1 97.12 95 ASP A C 1
ATOM 772 O O . ASP A 1 95 ? 3.887 7.027 4.211 1 97.12 95 ASP A O 1
ATOM 776 N N . ARG A 1 96 ? 2.186 6.551 2.836 1 97.81 96 ARG A N 1
ATOM 777 C CA . ARG A 1 96 ? 2.982 6.684 1.621 1 97.81 96 ARG A CA 1
ATOM 778 C C . ARG A 1 96 ? 3.551 8.094 1.489 1 97.81 96 ARG A C 1
ATOM 780 O O . ARG A 1 96 ? 4.719 8.266 1.131 1 97.81 96 ARG A O 1
ATOM 787 N N . TYR A 1 97 ? 2.742 9.109 1.701 1 98.38 97 TYR A N 1
ATOM 788 C CA . TYR A 1 97 ? 3.176 10.5 1.635 1 98.38 97 TYR A CA 1
ATOM 789 C C . TYR A 1 97 ? 4.25 10.789 2.678 1 98.38 97 TYR A C 1
ATOM 791 O O . TYR A 1 97 ? 5.281 11.383 2.367 1 98.38 97 TYR A O 1
ATOM 799 N N . MET A 1 98 ? 4.066 10.32 3.908 1 96.62 98 MET A N 1
ATOM 800 C CA . MET A 1 98 ? 5.012 10.5 5.004 1 96.62 98 MET A CA 1
ATOM 801 C C . MET A 1 98 ? 6.367 9.891 4.656 1 96.62 98 MET A C 1
ATOM 803 O O . MET A 1 98 ? 7.406 10.531 4.859 1 96.62 98 MET A O 1
ATOM 807 N N . ARG A 1 99 ? 6.379 8.734 4.121 1 96.5 99 ARG A N 1
ATOM 808 C CA . ARG A 1 99 ? 7.609 8.031 3.764 1 96.5 99 ARG A CA 1
ATOM 809 C C . ARG A 1 99 ? 8.328 8.734 2.617 1 96.5 99 ARG A C 1
ATOM 811 O O . ARG A 1 99 ? 9.547 8.617 2.477 1 96.5 99 ARG A O 1
ATOM 818 N N . GLY A 1 100 ? 7.609 9.477 1.799 1 97.38 100 GLY A N 1
ATOM 819 C CA . GLY A 1 100 ? 8.18 10.203 0.673 1 97.38 100 GLY A CA 1
ATOM 820 C C . GLY A 1 100 ? 8.758 11.547 1.063 1 97.38 100 GLY A C 1
ATOM 821 O O . GLY A 1 100 ? 9.531 12.141 0.307 1 97.38 100 GLY A O 1
ATOM 822 N N . LEU A 1 101 ? 8.469 12.039 2.186 1 97.25 101 LEU A N 1
ATOM 823 C CA . LEU A 1 101 ? 8.906 13.359 2.629 1 97.25 101 LEU A CA 1
ATOM 824 C C . LEU A 1 101 ? 10.391 13.359 2.955 1 97.25 101 LEU A C 1
ATOM 826 O O . LEU A 1 101 ? 10.922 12.367 3.465 1 97.25 101 LEU A O 1
ATOM 830 N N . PRO A 1 102 ? 11.07 14.5 2.674 1 96.12 102 PRO A N 1
ATOM 831 C CA . PRO A 1 102 ? 12.43 14.664 3.195 1 96.12 102 PRO A CA 1
ATOM 832 C C . PRO A 1 102 ? 12.516 14.438 4.703 1 96.12 102 PRO A C 1
ATOM 834 O O . PRO A 1 102 ? 11.578 14.781 5.434 1 96.12 102 PRO A O 1
ATOM 837 N N . PRO A 1 103 ? 13.617 13.977 5.242 1 95.38 103 PRO A N 1
ATOM 838 C CA . PRO A 1 103 ? 13.742 13.562 6.645 1 95.38 103 PRO A CA 1
ATOM 839 C C . PRO A 1 103 ? 13.414 14.688 7.621 1 95.38 103 PRO A C 1
ATOM 841 O O . PRO A 1 103 ? 12.781 14.453 8.656 1 95.38 103 PRO A O 1
ATOM 844 N N . ASP A 1 104 ? 13.875 15.859 7.352 1 92.38 104 ASP A N 1
ATOM 845 C CA . ASP A 1 104 ? 13.641 16.984 8.258 1 92.38 104 ASP A CA 1
ATOM 846 C C . ASP A 1 104 ? 12.148 17.312 8.344 1 92.38 104 ASP A C 1
ATOM 848 O O . ASP A 1 104 ? 11.625 17.562 9.43 1 92.38 104 ASP A O 1
ATOM 852 N N . ILE A 1 105 ? 11.453 17.297 7.199 1 95.88 105 ILE A N 1
ATOM 853 C CA . ILE A 1 105 ? 10.016 17.547 7.168 1 95.88 105 ILE A CA 1
ATOM 854 C C . ILE A 1 105 ? 9.281 16.375 7.809 1 95.88 105 ILE A C 1
ATOM 856 O O . ILE A 1 105 ? 8.359 16.578 8.609 1 95.88 105 ILE A O 1
ATOM 860 N N . ARG A 1 106 ? 9.617 15.195 7.512 1 96.56 106 ARG A N 1
ATOM 861 C CA . ARG A 1 106 ? 8.984 13.977 8.016 1 96.56 106 ARG A CA 1
ATOM 862 C C . ARG A 1 106 ? 9.016 13.945 9.539 1 96.56 106 ARG A C 1
ATOM 864 O O . ARG A 1 106 ? 8.023 13.594 10.18 1 96.56 106 ARG A O 1
ATOM 871 N N . GLY A 1 107 ? 10.25 14.219 10.078 1 94.19 107 GLY A N 1
ATOM 872 C CA . GLY A 1 107 ? 10.375 14.242 11.531 1 94.19 107 GLY A CA 1
ATOM 873 C C . GLY A 1 107 ? 9.406 15.203 12.195 1 94.19 107 GLY A C 1
ATOM 874 O O . GLY A 1 107 ? 8.773 14.859 13.195 1 94.19 107 GLY A O 1
ATOM 875 N N . TRP A 1 108 ? 9.289 16.359 11.68 1 93.31 108 TRP A N 1
ATOM 876 C CA . TRP A 1 108 ? 8.391 17.391 12.203 1 93.31 108 TRP A CA 1
ATOM 877 C C . TRP A 1 108 ? 6.938 16.953 12.102 1 93.31 108 TRP A C 1
ATOM 879 O O . TRP A 1 108 ? 6.168 17.109 13.055 1 93.31 108 TRP A O 1
ATOM 889 N N . VAL A 1 109 ? 6.527 16.484 10.984 1 94.88 109 VAL A N 1
ATOM 890 C CA . VAL A 1 109 ? 5.152 16.047 10.758 1 94.88 109 VAL A CA 1
ATOM 891 C C . VAL A 1 109 ? 4.824 14.867 11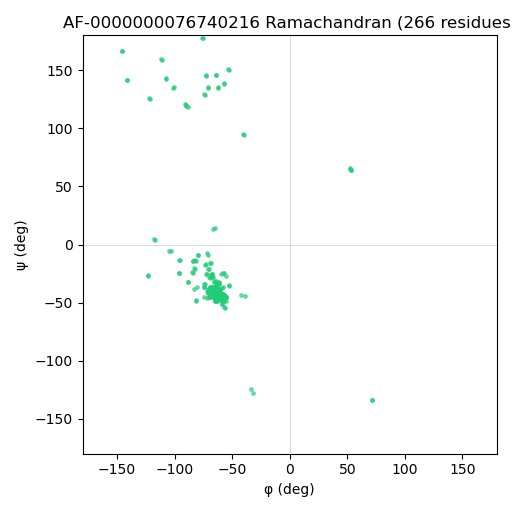.664 1 94.88 109 VAL A C 1
ATOM 893 O O . VAL A 1 109 ? 3.729 14.789 12.227 1 94.88 109 VAL A O 1
ATOM 896 N N . HIS A 1 110 ? 5.773 13.945 11.82 1 91.88 110 HIS A N 1
ATOM 897 C CA . HIS A 1 110 ? 5.594 12.781 12.68 1 91.88 110 HIS A CA 1
ATOM 898 C C . HIS A 1 110 ? 5.293 13.203 14.117 1 91.88 110 HIS A C 1
ATOM 900 O O . HIS A 1 110 ? 4.43 12.609 14.773 1 91.88 110 HIS A O 1
ATOM 906 N N . GLN A 1 111 ? 5.895 14.227 14.578 1 90.81 111 GLN A N 1
ATOM 907 C CA . GLN A 1 111 ? 5.711 14.711 15.938 1 90.81 111 GLN A CA 1
ATOM 908 C C . GLN A 1 111 ? 4.293 15.242 16.141 1 90.81 111 GLN A C 1
ATOM 910 O O . GLN A 1 111 ? 3.766 15.195 17.266 1 90.81 111 GLN A O 1
ATOM 915 N N . ASN A 1 112 ? 3.645 15.727 15.117 1 89.19 112 ASN A N 1
ATOM 916 C CA . ASN A 1 112 ? 2.301 16.281 15.195 1 89.19 112 ASN A CA 1
ATOM 917 C C . ASN A 1 112 ? 1.239 15.242 14.844 1 89.19 112 ASN A C 1
ATOM 919 O O . ASN A 1 112 ? 0.044 15.492 15.016 1 89.19 112 ASN A O 1
ATOM 923 N N . ASP A 1 113 ? 1.574 14.07 14.266 1 87.94 113 ASP A N 1
ATOM 924 C CA . ASP A 1 113 ? 0.802 12.844 14.078 1 87.94 113 ASP A CA 1
ATOM 925 C C . ASP A 1 113 ? -0.534 13.141 13.398 1 87.94 113 ASP A C 1
ATOM 927 O O . ASP A 1 113 ? -1.595 12.836 13.945 1 87.94 113 ASP A O 1
ATOM 931 N N . PRO A 1 114 ? -0.483 13.625 12.148 1 91.88 114 PRO A N 1
ATOM 932 C CA . PRO A 1 114 ? -1.733 13.891 11.43 1 91.88 114 PRO A CA 1
ATOM 933 C C . PRO A 1 114 ? -2.553 12.625 11.18 1 91.88 114 PRO A C 1
ATOM 935 O O . PRO A 1 114 ? -1.987 11.562 10.906 1 91.88 114 PRO A O 1
ATOM 938 N N . SER A 1 115 ? -3.875 12.789 11.219 1 88.31 115 SER A N 1
ATOM 939 C CA . SER A 1 115 ? -4.785 11.656 11.07 1 88.31 115 SER A CA 1
ATOM 940 C C . SER A 1 115 ? -5.656 11.805 9.828 1 88.31 115 SER A C 1
ATOM 942 O O . SER A 1 115 ? -6.605 11.047 9.641 1 88.31 115 SER A O 1
ATOM 944 N N . SER A 1 116 ? -5.473 12.797 9.039 1 92.94 116 SER A N 1
ATOM 945 C CA . SER A 1 116 ? -6.238 13.039 7.82 1 92.94 116 SER A CA 1
ATOM 946 C C . SER A 1 116 ? -5.367 13.672 6.738 1 92.94 116 SER A C 1
ATOM 948 O O . SER A 1 116 ? -4.301 14.211 7.031 1 92.94 116 SER A O 1
ATOM 950 N N . TYR A 1 117 ? -5.887 13.664 5.547 1 95 117 TYR A N 1
ATOM 951 C CA . TYR A 1 117 ? -5.211 14.281 4.41 1 95 117 TYR A CA 1
ATOM 952 C C . TYR A 1 117 ? -4.953 15.758 4.66 1 95 117 TYR A C 1
ATOM 954 O O . TYR A 1 117 ? -3.822 16.234 4.527 1 95 117 TYR A O 1
ATOM 962 N N . ASP A 1 118 ? -5.996 16.438 5.051 1 96 118 ASP A N 1
ATOM 963 C CA . ASP A 1 118 ? -5.93 17.891 5.23 1 96 118 ASP A CA 1
ATOM 964 C C . ASP A 1 118 ? -4.945 18.266 6.34 1 96 118 ASP A C 1
ATOM 966 O O . ASP A 1 118 ? -4.156 19.203 6.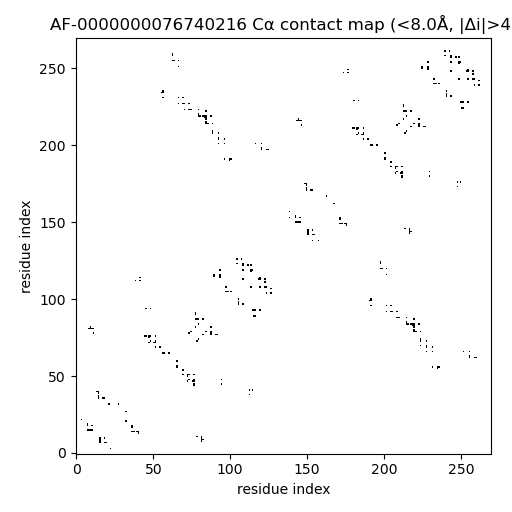191 1 96 118 ASP A O 1
ATOM 970 N N . GLU A 1 119 ? -5.016 17.531 7.387 1 95.94 119 GLU A N 1
ATOM 971 C CA . GLU A 1 119 ? -4.105 17.797 8.492 1 95.94 119 GLU A CA 1
ATOM 972 C C . GLU A 1 119 ? -2.654 17.562 8.086 1 95.94 119 GLU A C 1
ATOM 974 O O . GLU A 1 119 ? -1.776 18.375 8.398 1 95.94 119 GLU A O 1
ATOM 979 N N . LEU A 1 120 ? -2.395 16.453 7.414 1 97.19 120 LEU A N 1
ATOM 980 C CA . LEU A 1 120 ? -1.053 16.109 6.957 1 97.19 120 LEU A CA 1
ATOM 981 C C . LEU A 1 120 ? -0.478 17.219 6.082 1 97.19 120 LEU A C 1
ATOM 983 O O . LEU A 1 120 ? 0.604 17.75 6.359 1 97.19 120 LEU A O 1
ATOM 987 N N . VAL A 1 121 ? -1.145 17.609 5.055 1 97.25 121 VAL A N 1
ATOM 988 C CA . VAL A 1 121 ? -0.637 18.562 4.086 1 97.25 121 VAL A CA 1
ATOM 989 C C . VAL A 1 121 ? -0.504 19.938 4.742 1 97.25 121 VAL A C 1
ATOM 991 O O . VAL A 1 121 ? 0.444 20.672 4.465 1 97.25 121 VAL A O 1
ATOM 994 N N . ALA A 1 122 ? -1.479 20.281 5.598 1 97.25 122 ALA A N 1
ATOM 995 C CA . ALA A 1 122 ? -1.405 21.547 6.312 1 97.25 122 ALA A CA 1
ATOM 996 C C . ALA A 1 122 ? -0.126 21.641 7.137 1 97.25 122 ALA A C 1
ATOM 998 O O . ALA A 1 122 ? 0.506 22.703 7.199 1 97.25 122 ALA A O 1
ATOM 999 N N . LEU A 1 123 ? 0.236 20.594 7.797 1 97.06 123 LEU A N 1
ATOM 1000 C CA . LEU A 1 123 ? 1.456 20.547 8.594 1 97.06 123 LEU A CA 1
ATOM 1001 C C . LEU A 1 123 ? 2.688 20.734 7.715 1 97.06 123 LEU A C 1
ATOM 1003 O O . LEU A 1 123 ? 3.602 21.484 8.062 1 97.06 123 LEU A O 1
ATOM 1007 N N . VAL A 1 124 ? 2.736 20 6.594 1 97.44 124 VAL A N 1
ATOM 1008 C CA . VAL A 1 124 ? 3.852 20.125 5.66 1 97.44 124 VAL A CA 1
ATOM 1009 C C . VAL A 1 124 ? 3.961 21.578 5.18 1 97.44 124 VAL A C 1
ATOM 1011 O O . VAL A 1 124 ? 5.047 22.156 5.203 1 97.44 124 VAL A O 1
ATOM 1014 N N . GLU A 1 125 ? 2.854 22.125 4.793 1 97.06 125 GLU A N 1
ATOM 1015 C CA . GLU A 1 125 ? 2.814 23.484 4.285 1 97.06 125 GLU A CA 1
ATOM 1016 C C . GLU A 1 125 ? 3.26 24.484 5.352 1 97.06 125 GLU A C 1
ATOM 1018 O O . GLU A 1 125 ? 3.979 25.438 5.051 1 97.06 125 GLU A O 1
ATOM 1023 N N . ARG A 1 126 ? 2.818 24.328 6.539 1 95.69 126 ARG A N 1
ATOM 1024 C CA . ARG A 1 126 ? 3.232 25.172 7.648 1 95.69 126 ARG A CA 1
ATOM 1025 C C . ARG A 1 126 ? 4.738 25.109 7.863 1 95.69 126 ARG A C 1
ATOM 1027 O O . ARG A 1 126 ? 5.391 26.125 8.102 1 95.69 126 ARG A O 1
ATOM 1034 N N . HIS A 1 127 ? 5.246 23.922 7.848 1 95.12 127 HIS A N 1
ATOM 1035 C CA . HIS A 1 127 ? 6.684 23.75 8.016 1 95.12 127 HIS A CA 1
ATOM 1036 C C . HIS A 1 127 ? 7.465 24.453 6.918 1 95.12 127 HIS A C 1
ATOM 1038 O O . HIS A 1 127 ? 8.461 25.125 7.195 1 95.12 127 HIS A O 1
ATOM 1044 N N . LEU A 1 128 ? 7.066 24.266 5.707 1 94.5 128 LEU A N 1
ATOM 1045 C CA . LEU A 1 128 ? 7.734 24.891 4.566 1 94.5 128 LEU A CA 1
ATOM 1046 C C . LEU A 1 128 ? 7.656 26.406 4.648 1 94.5 128 LEU A C 1
ATOM 1048 O O . LEU A 1 128 ? 8.625 27.094 4.332 1 94.5 128 LEU A O 1
ATOM 1052 N N . ALA A 1 129 ? 6.484 26.906 5.094 1 93.88 129 ALA A N 1
ATOM 1053 C CA . ALA A 1 129 ? 6.316 28.344 5.258 1 93.88 129 ALA A CA 1
ATOM 1054 C C . ALA A 1 129 ? 7.258 28.891 6.328 1 93.88 129 ALA A C 1
ATOM 1056 O O . ALA A 1 129 ? 7.832 29.969 6.172 1 93.88 129 ALA A O 1
ATOM 1057 N N . ALA A 1 130 ? 7.418 28.172 7.328 1 92.31 130 ALA A N 1
ATOM 1058 C CA . ALA A 1 130 ? 8.297 28.594 8.414 1 92.31 130 ALA A CA 1
ATOM 1059 C C . ALA A 1 130 ? 9.758 28.609 7.965 1 92.31 130 ALA A C 1
ATOM 1061 O O . ALA A 1 130 ? 10.531 29.469 8.391 1 92.31 130 ALA A O 1
ATOM 1062 N N . GLN A 1 131 ? 10.195 27.719 7.164 1 89.69 131 GLN A N 1
ATOM 1063 C CA . GLN A 1 131 ? 11.57 27.672 6.656 1 89.69 131 GLN A CA 1
ATOM 1064 C C . GLN A 1 131 ? 11.859 28.828 5.719 1 89.69 131 GLN A C 1
ATOM 1066 O O . GLN A 1 131 ? 12.977 29.344 5.691 1 89.69 131 GLN A O 1
ATOM 1071 N N . GLU A 1 132 ? 10.891 29.156 4.887 1 86.44 132 GLU A N 1
ATOM 1072 C CA . GLU A 1 132 ? 11.039 30.281 3.973 1 86.44 132 GLU A CA 1
ATOM 1073 C C . GLU A 1 132 ? 11.211 31.594 4.738 1 86.44 132 GLU A C 1
ATOM 1075 O O . GLU A 1 132 ? 12 32.438 4.336 1 86.44 132 GLU A O 1
ATOM 1080 N N . LEU A 1 133 ? 10.477 31.719 5.793 1 87.88 133 LEU A N 1
ATOM 1081 C CA . LEU A 1 133 ? 10.555 32.938 6.605 1 87.88 133 LEU A CA 1
ATOM 1082 C C . LEU A 1 133 ? 11.891 33 7.332 1 87.88 133 LEU A C 1
ATOM 1084 O O . LEU A 1 133 ? 12.375 34.094 7.629 1 87.88 133 LEU A O 1
ATOM 1088 N N . SER A 1 134 ? 12.445 31.844 7.598 1 85.88 134 SER A N 1
ATOM 1089 C CA . SER A 1 134 ? 13.711 31.797 8.32 1 85.88 134 SER A CA 1
ATOM 1090 C C . SER A 1 134 ? 14.891 32 7.383 1 85.88 134 SER A C 1
ATOM 1092 O O . SER A 1 134 ? 16.016 32.25 7.832 1 85.88 134 SER A O 1
ATOM 1094 N N . ARG A 1 135 ? 14.852 31.844 6.227 1 79.75 135 ARG A N 1
ATOM 1095 C CA . ARG A 1 135 ? 15.906 32.094 5.246 1 79.75 135 ARG A CA 1
ATOM 1096 C C . ARG A 1 135 ? 15.977 33.562 4.887 1 79.75 135 ARG A C 1
ATOM 1098 O O . ARG A 1 135 ? 17.062 34.125 4.754 1 79.75 135 ARG A O 1
ATOM 1105 N N . ASP B 1 1 ? -29.359 -12.883 -19.719 1 38.59 1 ASP B N 1
ATOM 1106 C CA . ASP B 1 1 ? -28.047 -13.281 -19.219 1 38.59 1 ASP B CA 1
ATOM 1107 C C . ASP B 1 1 ? -27.594 -12.383 -18.062 1 38.59 1 ASP B C 1
ATOM 1109 O O . ASP B 1 1 ? -27.281 -11.211 -18.266 1 38.59 1 ASP B O 1
ATOM 1113 N N . GLN B 1 2 ? -28.141 -12.625 -16.844 1 52.19 2 GLN B N 1
ATOM 1114 C CA . GLN B 1 2 ? -28.266 -11.914 -15.57 1 52.19 2 GLN B CA 1
ATOM 1115 C C . GLN B 1 2 ? -26.891 -11.547 -15.008 1 52.19 2 GLN B C 1
ATOM 1117 O O . GLN B 1 2 ? -26.781 -10.617 -14.203 1 52.19 2 GLN B O 1
ATOM 1122 N N . TRP B 1 3 ? -25.953 -12.422 -15.516 1 48.81 3 TRP B N 1
ATOM 1123 C CA . TRP B 1 3 ? -24.641 -12.273 -14.922 1 48.81 3 TRP B CA 1
ATOM 1124 C C . TRP B 1 3 ? -23.953 -11.008 -15.438 1 48.81 3 TRP B C 1
ATOM 1126 O O . TRP B 1 3 ? -23.203 -10.359 -14.703 1 48.81 3 TRP B O 1
ATOM 1136 N N . ALA B 1 4 ? -24.219 -10.664 -16.719 1 54.44 4 ALA B N 1
ATOM 1137 C CA . ALA B 1 4 ? -23.672 -9.43 -17.266 1 54.44 4 ALA B CA 1
ATOM 1138 C C . ALA B 1 4 ? -24 -8.234 -16.375 1 54.44 4 ALA B C 1
ATOM 1140 O O . ALA B 1 4 ? -23.156 -7.375 -16.141 1 54.44 4 ALA B O 1
ATOM 1141 N N . GLY B 1 5 ? -25.109 -8.289 -15.828 1 55.16 5 GLY B N 1
ATOM 1142 C CA . GLY B 1 5 ? -25.547 -7.215 -14.953 1 55.16 5 GLY B CA 1
ATOM 1143 C C . GLY B 1 5 ? -24.828 -7.203 -13.617 1 55.16 5 GLY B C 1
ATOM 1144 O O . GLY B 1 5 ? -24.75 -6.164 -12.961 1 55.16 5 GLY B O 1
ATOM 1145 N N . ILE B 1 6 ? -24.25 -8.32 -13.391 1 56.38 6 ILE B N 1
ATOM 1146 C CA . ILE B 1 6 ? -23.609 -8.5 -12.086 1 56.38 6 ILE B CA 1
ATOM 1147 C C . ILE B 1 6 ? -22.172 -8 -12.141 1 56.38 6 ILE B C 1
ATOM 1149 O O . ILE B 1 6 ? -21.672 -7.395 -11.188 1 56.38 6 ILE B O 1
ATOM 1153 N N . LEU B 1 7 ? -21.625 -8.18 -13.344 1 59.81 7 LEU B N 1
ATOM 1154 C CA . LEU B 1 7 ? -20.203 -7.895 -13.422 1 59.81 7 LEU B CA 1
ATOM 1155 C C . LEU B 1 7 ? -19.953 -6.41 -13.656 1 59.81 7 LEU B C 1
ATOM 1157 O O . LEU B 1 7 ? -18.938 -5.863 -13.203 1 59.81 7 LEU B O 1
ATOM 1161 N N . ALA B 1 8 ? -21.016 -5.836 -14.234 1 61.78 8 ALA B N 1
ATOM 1162 C CA . ALA B 1 8 ? -20.891 -4.461 -14.711 1 61.78 8 ALA B CA 1
ATOM 1163 C C . ALA B 1 8 ? -20.516 -3.52 -13.57 1 61.78 8 ALA B C 1
ATOM 1165 O O . ALA B 1 8 ? -19.625 -2.676 -13.719 1 61.78 8 ALA B O 1
ATOM 1166 N N . PRO B 1 9 ? -21.156 -3.719 -12.523 1 55.72 9 PRO B N 1
ATOM 1167 C CA . PRO B 1 9 ? -20.859 -2.752 -11.461 1 55.72 9 PRO B CA 1
ATOM 1168 C C . PRO B 1 9 ? -19.469 -2.939 -10.867 1 55.72 9 PRO B C 1
ATOM 1170 O O . PRO B 1 9 ? -18.938 -2.029 -10.219 1 55.72 9 PRO B O 1
ATOM 1173 N N . PHE B 1 10 ? -18.906 -4.02 -11.281 1 57.09 10 PHE B N 1
ATOM 1174 C CA . PHE B 1 10 ? -17.641 -4.348 -10.648 1 57.09 10 PHE B CA 1
ATOM 1175 C C . PHE B 1 10 ? -16.469 -4.012 -11.562 1 57.09 10 PHE B C 1
ATOM 1177 O O . PHE B 1 10 ? -15.305 -4.168 -11.188 1 57.09 10 PHE B O 1
ATOM 1184 N N . LEU B 1 11 ? -16.812 -3.635 -12.711 1 60.91 11 LEU B N 1
ATOM 1185 C CA . LEU B 1 11 ? -15.773 -3.279 -13.672 1 60.91 11 LEU B CA 1
ATOM 1186 C C . LEU B 1 11 ? -15.438 -1.795 -13.586 1 60.91 11 LEU B C 1
ATOM 1188 O O . LEU B 1 11 ? -16.328 -0.961 -13.406 1 60.91 11 LEU B O 1
ATOM 1192 N N . CYS B 1 12 ? -14.234 -1.503 -13.312 1 62.06 12 CYS B N 1
ATOM 1193 C CA . CYS B 1 12 ? -13.812 -0.107 -13.359 1 62.06 12 CYS B CA 1
ATOM 1194 C C . CYS B 1 12 ? -12.922 0.148 -14.57 1 62.06 12 CYS B C 1
ATOM 1196 O O . CYS B 1 12 ? -12.164 -0.734 -14.984 1 62.06 12 CYS B O 1
ATOM 1198 N N . GLY B 1 13 ? -13.141 1.299 -15.094 1 62.19 13 GLY B N 1
ATOM 1199 C CA . GLY B 1 13 ? -12.289 1.762 -16.172 1 62.19 13 GLY B CA 1
ATOM 1200 C C . GLY B 1 13 ? -12.523 1.017 -17.484 1 62.19 13 GLY B C 1
ATOM 1201 O O . GLY B 1 13 ? -13.672 0.815 -17.891 1 62.19 13 GLY B O 1
ATOM 1202 N N . GLU B 1 14 ? -11.43 0.642 -18.062 1 61.19 14 GLU B N 1
ATOM 1203 C CA . GLU B 1 14 ? -11.469 0.031 -19.391 1 61.19 14 GLU B CA 1
ATOM 1204 C C . GLU B 1 14 ? -12.219 -1.297 -19.359 1 61.19 14 GLU B C 1
ATOM 1206 O O . GLU B 1 14 ? -13.008 -1.583 -20.266 1 61.19 14 GLU B O 1
ATOM 1211 N N . PRO B 1 15 ? -12.156 -2.045 -18.359 1 60 15 PRO B N 1
ATOM 1212 C CA . PRO B 1 15 ? -12.961 -3.268 -18.359 1 60 15 PRO B CA 1
ATOM 1213 C C . PRO B 1 15 ? -14.461 -2.986 -18.359 1 60 15 PRO B C 1
ATOM 1215 O O . PRO B 1 15 ? -15.234 -3.721 -18.984 1 60 15 PRO B O 1
ATOM 1218 N N . GLN B 1 16 ? -14.82 -1.983 -17.656 1 61.91 16 GLN B N 1
ATOM 1219 C CA . GLN B 1 16 ? -16.234 -1.608 -17.656 1 61.91 16 GLN B CA 1
ATOM 1220 C C . GLN B 1 16 ? -16.688 -1.222 -19.062 1 61.91 16 GLN B C 1
ATOM 1222 O O . GLN B 1 16 ? -17.781 -1.625 -19.5 1 61.91 16 GLN B O 1
ATOM 1227 N N . LYS B 1 17 ? -15.852 -0.57 -19.75 1 63.47 17 LYS B N 1
ATOM 1228 C CA . LYS B 1 17 ? -16.156 -0.161 -21.109 1 63.47 17 LYS B CA 1
ATOM 1229 C C . LYS B 1 17 ? -16.234 -1.367 -22.047 1 63.47 17 LYS B C 1
ATOM 1231 O O . LYS B 1 17 ? -17.156 -1.479 -22.844 1 63.47 17 LYS B O 1
ATOM 1236 N N . ALA B 1 18 ? -15.258 -2.207 -21.859 1 60.59 18 ALA B N 1
ATOM 1237 C CA . ALA B 1 18 ? -15.227 -3.402 -22.703 1 60.59 18 ALA B CA 1
ATOM 1238 C C . ALA B 1 18 ? -16.469 -4.258 -22.484 1 60.59 18 ALA B C 1
ATOM 1240 O O . ALA B 1 18 ? -17.016 -4.816 -23.438 1 60.59 18 ALA B O 1
ATOM 1241 N N . TYR B 1 19 ? -16.969 -4.262 -21.344 1 61.72 19 TYR B N 1
ATOM 1242 C CA . TYR B 1 19 ? -18.188 -4.988 -21.016 1 61.72 19 TYR B CA 1
ATOM 1243 C C . TYR B 1 19 ? -19.375 -4.414 -21.75 1 61.72 19 TYR B C 1
ATOM 1245 O O . TYR B 1 19 ? -20.188 -5.16 -22.312 1 61.72 19 TYR B O 1
ATOM 1253 N N . PHE B 1 20 ? -19.516 -3.221 -21.766 1 62 20 PHE B N 1
ATOM 1254 C CA . PHE B 1 20 ? -20.656 -2.596 -22.422 1 62 20 PHE B CA 1
ATOM 1255 C C . PHE B 1 20 ? -20.594 -2.826 -23.938 1 62 20 PHE B C 1
ATOM 1257 O O . PHE B 1 20 ? -21.625 -3.041 -24.562 1 62 20 PHE B O 1
ATOM 1264 N N . TYR B 1 21 ? -19.438 -2.732 -24.406 1 59.09 21 TYR B N 1
ATOM 1265 C CA . TYR B 1 21 ? -19.281 -3.002 -25.844 1 59.09 21 TYR B CA 1
ATOM 1266 C C . TYR B 1 21 ? -19.641 -4.445 -26.156 1 59.09 21 TYR B C 1
ATOM 1268 O O . TYR B 1 21 ? -20.219 -4.723 -27.219 1 59.09 21 TYR B O 1
ATOM 1276 N N . MET B 1 22 ? -19.422 -5.305 -25.266 1 56.03 22 MET B N 1
ATOM 1277 C CA . MET B 1 22 ? -19.594 -6.738 -25.484 1 56.03 22 MET B CA 1
ATOM 1278 C C . MET B 1 22 ? -21.078 -7.098 -25.516 1 56.03 22 MET B C 1
ATOM 1280 O O . MET B 1 22 ? -21.5 -7.977 -26.281 1 56.03 22 MET B O 1
ATOM 1284 N N . ILE B 1 23 ? -21.859 -6.547 -24.547 1 58.84 23 ILE B N 1
ATOM 1285 C CA . ILE B 1 23 ? -23.297 -6.84 -24.562 1 58.84 23 ILE B CA 1
ATOM 1286 C C . ILE B 1 23 ? -23.875 -6.457 -25.922 1 58.84 23 ILE B C 1
ATOM 1288 O O . ILE B 1 23 ? -24.859 -7.059 -26.375 1 58.84 23 ILE B O 1
ATOM 1292 N N . THR B 1 24 ? -23.219 -5.598 -26.406 1 55.59 24 THR B N 1
ATOM 1293 C CA . THR B 1 24 ? -23.797 -5.18 -27.672 1 55.59 24 THR B CA 1
ATOM 1294 C C . THR B 1 24 ? -23.406 -6.148 -28.797 1 55.59 24 THR B C 1
ATOM 1296 O O . THR B 1 24 ? -24.141 -6.289 -29.781 1 55.59 24 THR B O 1
ATOM 1299 N N . GLU B 1 25 ? -22.156 -6.641 -28.703 1 52.53 25 GLU B N 1
ATOM 1300 C CA . GLU B 1 25 ? -21.766 -7.5 -29.812 1 52.53 25 GLU B CA 1
ATOM 1301 C C . GLU B 1 25 ? -22.125 -8.961 -29.531 1 52.53 25 GLU B C 1
ATOM 1303 O O . GLU B 1 25 ? -21.953 -9.438 -28.406 1 52.53 25 GLU B O 1
ATOM 1308 N N . THR B 1 26 ? -22.938 -9.672 -30.25 1 52.16 26 THR B N 1
ATOM 1309 C CA . THR B 1 26 ? -23.578 -10.984 -30.297 1 52.16 26 THR B CA 1
ATOM 1310 C C . THR B 1 26 ? -22.672 -12.055 -29.719 1 52.16 26 THR B C 1
ATOM 1312 O O . THR B 1 26 ? -23.047 -12.758 -28.766 1 52.16 26 THR B O 1
ATOM 1315 N N . ALA B 1 27 ? -22.375 -13.234 -30.625 1 50.5 27 ALA B N 1
ATOM 1316 C CA . ALA B 1 27 ? -22.062 -14.656 -30.547 1 50.5 27 ALA B CA 1
ATOM 1317 C C . ALA B 1 27 ? -20.688 -14.883 -29.906 1 50.5 27 ALA B C 1
ATOM 1319 O O . ALA B 1 27 ? -19.984 -15.82 -30.281 1 50.5 27 ALA B O 1
ATOM 1320 N N . MET B 1 28 ? -20.125 -13.938 -29.312 1 55 28 MET B N 1
ATOM 1321 C CA . MET B 1 28 ? -18.781 -14.281 -28.844 1 55 28 MET B CA 1
ATOM 1322 C C . MET B 1 28 ? -18.844 -15.188 -27.625 1 55 28 MET B C 1
ATOM 1324 O O . MET B 1 28 ? -19.828 -15.156 -26.875 1 55 28 MET B O 1
ATOM 1328 N N . ASP B 1 29 ? -18.109 -16.328 -27.641 1 67.25 29 ASP B N 1
ATOM 1329 C CA . ASP B 1 29 ? -17.844 -17.266 -26.562 1 67.25 29 ASP B CA 1
ATOM 1330 C C . ASP B 1 29 ? -17.594 -16.516 -25.25 1 67.25 29 ASP B C 1
ATOM 1332 O O . ASP B 1 29 ? -16.562 -15.852 -25.094 1 67.25 29 ASP B O 1
ATOM 1336 N N . TYR B 1 30 ? -18.641 -16.391 -24.484 1 70 30 TYR B N 1
ATOM 1337 C CA . TYR B 1 30 ? -18.656 -15.688 -23.203 1 70 30 TYR B CA 1
ATOM 1338 C C . TYR B 1 30 ? -17.406 -16.016 -22.391 1 70 30 TYR B C 1
ATOM 1340 O O . TYR B 1 30 ? -16.734 -15.109 -21.875 1 70 30 TYR B O 1
ATOM 1348 N N . PRO B 1 31 ? -17.094 -17.297 -22.406 1 70.5 31 PRO B N 1
ATOM 1349 C CA . PRO B 1 31 ? -15.898 -17.609 -21.609 1 70.5 31 PRO B CA 1
ATOM 1350 C C . PRO B 1 31 ? -14.633 -16.938 -22.156 1 70.5 31 PRO B C 1
ATOM 1352 O O . PRO B 1 31 ? -13.789 -16.484 -21.391 1 70.5 31 PRO B O 1
ATOM 1355 N N . GLN B 1 32 ? -14.516 -16.938 -23.406 1 73.94 32 GLN B N 1
ATOM 1356 C CA . GLN B 1 32 ? -13.344 -16.328 -24.031 1 73.94 32 GLN B CA 1
ATOM 1357 C C . GLN B 1 32 ? -13.328 -14.82 -23.812 1 73.94 32 GLN B C 1
ATOM 1359 O O . GLN B 1 32 ? -12.281 -14.242 -23.5 1 73.94 32 GLN B O 1
ATOM 1364 N N . LEU B 1 33 ? -14.375 -14.242 -23.906 1 66.06 33 LEU B N 1
ATOM 1365 C CA . LEU B 1 33 ? -14.5 -12.805 -23.703 1 66.06 33 LEU B CA 1
ATOM 1366 C C . LEU B 1 33 ? -14.18 -12.438 -22.25 1 66.06 33 LEU B C 1
ATOM 1368 O O . LEU B 1 33 ? -13.445 -11.484 -22 1 66.06 33 LEU B O 1
ATOM 1372 N N . LYS B 1 34 ? -14.68 -13.227 -21.469 1 69 34 LYS B N 1
ATOM 1373 C CA . LYS B 1 34 ? -14.406 -13.031 -20.047 1 69 34 LYS B CA 1
ATOM 1374 C C . LYS B 1 34 ? -12.914 -13.117 -19.766 1 69 34 LYS B C 1
ATOM 1376 O O . LYS B 1 34 ? -12.359 -12.266 -19.062 1 69 34 LYS B O 1
ATOM 1381 N N . ALA B 1 35 ? -12.367 -14.062 -20.312 1 72.25 35 ALA B N 1
ATOM 1382 C CA . ALA B 1 35 ? -10.938 -14.266 -20.109 1 72.25 35 ALA B CA 1
ATOM 1383 C C . ALA B 1 35 ? -10.133 -13.086 -20.656 1 72.25 35 ALA B C 1
ATOM 1385 O O . ALA B 1 35 ? -9.164 -12.648 -20.031 1 72.25 35 ALA B O 1
ATOM 1386 N N . GLU B 1 36 ? -10.508 -12.531 -21.703 1 74.5 36 GLU B N 1
ATOM 1387 C CA . GLU B 1 36 ? -9.812 -11.406 -22.328 1 74.5 36 GLU B CA 1
ATOM 1388 C C . GLU B 1 36 ? -9.977 -10.133 -21.5 1 74.5 36 GLU B C 1
ATOM 1390 O O . GLU B 1 36 ? -9.016 -9.375 -21.328 1 74.5 36 GLU B O 1
ATOM 1395 N N . ILE B 1 37 ? -11.148 -9.969 -21.016 1 71.88 37 ILE B N 1
ATOM 1396 C CA . ILE B 1 37 ? -11.438 -8.789 -20.203 1 71.88 37 ILE B CA 1
ATOM 1397 C C . ILE B 1 37 ? -10.625 -8.852 -18.906 1 71.88 37 ILE B C 1
ATOM 1399 O O . ILE B 1 37 ? -10.016 -7.855 -18.5 1 71.88 37 ILE B O 1
ATOM 1403 N N . LEU B 1 38 ? -10.625 -9.961 -18.328 1 70.62 38 LEU B N 1
ATOM 1404 C CA . LEU B 1 38 ? -9.883 -10.141 -17.094 1 70.62 38 LEU B CA 1
ATOM 1405 C C . LEU B 1 38 ? -8.391 -9.945 -17.312 1 70.62 38 LEU B C 1
ATOM 1407 O O . LEU B 1 38 ? -7.711 -9.32 -16.5 1 70.62 38 LEU B O 1
ATOM 1411 N N . ALA B 1 39 ? -7.863 -10.516 -18.359 1 70.94 39 ALA B N 1
ATOM 1412 C CA . ALA B 1 39 ? -6.449 -10.359 -18.703 1 70.94 39 ALA B CA 1
ATOM 1413 C C . ALA B 1 39 ? -6.098 -8.891 -18.922 1 70.94 39 ALA B C 1
ATOM 1415 O O . ALA B 1 39 ? -5.062 -8.414 -18.438 1 70.94 39 ALA B O 1
ATOM 1416 N N . ARG B 1 40 ? -6.941 -8.211 -19.641 1 72.38 40 ARG B N 1
ATOM 1417 C CA . ARG B 1 40 ? -6.719 -6.785 -19.875 1 72.38 40 ARG B CA 1
ATOM 1418 C C . ARG B 1 40 ? -6.824 -5.988 -18.578 1 72.38 40 ARG B C 1
ATOM 1420 O O . ARG B 1 40 ? -6.07 -5.035 -18.375 1 72.38 40 ARG B O 1
ATOM 1427 N N . SER B 1 41 ? -7.637 -6.461 -17.734 1 76.75 41 SER B N 1
ATOM 1428 C CA . SER B 1 41 ? -7.832 -5.793 -16.453 1 76.75 41 SER B CA 1
ATOM 1429 C C . SER B 1 41 ? -6.613 -5.957 -15.555 1 76.75 41 SER B C 1
ATOM 1431 O O . SER B 1 41 ? -6.211 -5.012 -14.875 1 76.75 41 SER B O 1
ATOM 1433 N N . SER B 1 42 ? -6.125 -7.113 -15.594 1 77 42 SER B N 1
ATOM 1434 C CA . SER B 1 42 ? -4.953 -7.387 -14.766 1 77 42 SER B CA 1
ATOM 1435 C C . SER B 1 42 ? -3.752 -6.566 -15.227 1 77 42 SER B C 1
ATOM 1437 O O . SER B 1 42 ? -3.014 -6.02 -14.406 1 77 42 SER B O 1
ATOM 1439 N N . VAL B 1 43 ? -3.486 -6.551 -16.578 1 76.44 43 VAL B N 1
ATOM 1440 C CA . VAL B 1 43 ? -2.406 -5.754 -17.141 1 76.44 43 VAL B CA 1
ATOM 1441 C C . VAL B 1 43 ? -2.592 -4.285 -16.766 1 76.44 43 VAL B C 1
ATOM 1443 O O . VAL B 1 43 ? -1.645 -3.623 -16.344 1 76.44 43 VAL B O 1
ATOM 1446 N N . THR B 1 44 ? -3.736 -3.891 -16.875 1 81.5 44 THR B N 1
ATOM 1447 C CA . THR B 1 44 ? -4.059 -2.506 -16.547 1 81.5 44 THR B CA 1
ATOM 1448 C C . THR B 1 44 ? -3.793 -2.223 -15.07 1 81.5 44 THR B C 1
ATOM 1450 O O . THR B 1 44 ? -3.211 -1.193 -14.727 1 81.5 44 THR B O 1
ATOM 1453 N N . SER B 1 45 ? -4.211 -3.139 -14.227 1 88.88 45 SER B N 1
ATOM 1454 C CA . SER B 1 45 ? -3.988 -2.965 -12.797 1 88.88 45 SER B CA 1
ATOM 1455 C C . SER B 1 45 ? -2.5 -2.885 -12.469 1 88.88 45 SER B C 1
ATOM 1457 O O . SER B 1 45 ? -2.078 -2.051 -11.672 1 88.88 45 SER B O 1
ATOM 1459 N N . ALA B 1 46 ? -1.759 -3.699 -13.102 1 90.31 46 ALA B N 1
ATOM 1460 C CA . ALA B 1 46 ? -0.317 -3.709 -12.867 1 90.31 46 ALA B CA 1
ATOM 1461 C C . ALA B 1 46 ? 0.323 -2.402 -13.328 1 90.31 46 ALA B C 1
ATOM 1463 O O . ALA B 1 46 ? 1.237 -1.89 -12.68 1 90.31 46 ALA B O 1
ATOM 1464 N N . ILE B 1 47 ? -0.06 -1.884 -14.453 1 91.38 47 ILE B N 1
ATOM 1465 C CA . ILE B 1 47 ? 0.44 -0.616 -14.977 1 91.38 47 ILE B CA 1
ATOM 1466 C C . ILE B 1 47 ? 0.079 0.514 -14.016 1 91.38 47 ILE B C 1
ATOM 1468 O O . ILE B 1 47 ? 0.912 1.375 -13.719 1 91.38 47 ILE B O 1
ATOM 1472 N N . ARG B 1 48 ? -1.142 0.464 -13.508 1 94.25 48 ARG B N 1
ATOM 1473 C CA . ARG B 1 48 ? -1.591 1.461 -12.539 1 94.25 48 ARG B CA 1
ATOM 1474 C C . ARG B 1 48 ? -0.806 1.354 -11.234 1 94.25 48 ARG B C 1
ATOM 1476 O O . ARG B 1 48 ? -0.401 2.367 -10.664 1 94.25 48 ARG B O 1
ATOM 1483 N N . ALA B 1 49 ? -0.587 0.115 -10.836 1 96 49 ALA B N 1
ATOM 1484 C CA . ALA B 1 49 ? 0.248 -0.115 -9.656 1 96 49 ALA B CA 1
ATOM 1485 C C . ALA B 1 49 ? 1.645 0.466 -9.852 1 96 49 ALA B C 1
ATOM 1487 O O . ALA B 1 49 ? 2.199 1.085 -8.945 1 96 49 ALA B O 1
ATOM 1488 N N . GLN B 1 50 ? 2.205 0.252 -10.984 1 95.19 50 GLN B N 1
ATOM 1489 C CA . GLN B 1 50 ? 3.525 0.786 -11.305 1 95.19 50 GLN B CA 1
ATOM 1490 C C . GLN B 1 50 ? 3.541 2.309 -11.211 1 95.19 50 GLN B C 1
ATOM 1492 O O . GLN B 1 50 ? 4.492 2.893 -10.688 1 95.19 50 GLN B O 1
ATOM 1497 N N . GLY B 1 51 ? 2.568 2.949 -11.742 1 95.38 51 GLY B N 1
ATOM 1498 C CA . GLY B 1 51 ? 2.445 4.391 -11.609 1 95.38 51 GLY B CA 1
ATOM 1499 C C . GLY B 1 51 ? 2.434 4.855 -10.164 1 95.38 51 GLY B C 1
ATOM 1500 O O . GLY B 1 51 ? 3.133 5.809 -9.805 1 95.38 51 GLY B O 1
ATOM 1501 N N . PHE B 1 52 ? 1.688 4.168 -9.398 1 97.69 52 PHE B N 1
ATOM 1502 C CA . PHE B 1 52 ? 1.619 4.477 -7.977 1 97.69 52 PHE B CA 1
ATOM 1503 C C . PHE B 1 52 ? 2.986 4.316 -7.32 1 97.69 52 PHE B C 1
ATOM 1505 O O . PHE B 1 52 ? 3.412 5.172 -6.547 1 97.69 52 PHE B O 1
ATOM 1512 N N . HIS B 1 53 ? 3.678 3.283 -7.691 1 97.31 53 HIS B N 1
ATOM 1513 C CA . HIS B 1 53 ? 4.969 2.986 -7.078 1 97.31 53 HIS B CA 1
ATOM 1514 C C . HIS B 1 53 ? 6.035 3.973 -7.535 1 97.31 53 HIS B C 1
ATOM 1516 O O . HIS B 1 53 ? 7.016 4.207 -6.824 1 97.31 53 HIS B O 1
ATOM 1522 N N . GLU B 1 54 ? 5.902 4.559 -8.656 1 96.88 54 GLU B N 1
ATOM 1523 C CA . GLU B 1 54 ? 6.898 5.469 -9.219 1 96.88 54 GLU B CA 1
ATOM 1524 C C . GLU B 1 54 ? 6.762 6.867 -8.625 1 96.88 54 GLU B C 1
ATOM 1526 O O . GLU B 1 54 ? 7.656 7.703 -8.781 1 96.88 54 GLU B O 1
ATOM 1531 N N . TRP B 1 55 ? 5.703 7.105 -7.992 1 97.62 55 TRP B N 1
ATOM 1532 C CA . TRP B 1 55 ? 5.52 8.406 -7.355 1 97.62 55 TRP B CA 1
ATOM 1533 C C . TRP B 1 55 ? 6.652 8.695 -6.375 1 97.62 55 TRP B C 1
ATOM 1535 O O . TRP B 1 55 ? 7.055 7.824 -5.605 1 97.62 55 TRP B O 1
ATOM 1545 N N . LYS B 1 56 ? 7.117 9.953 -6.398 1 97.88 56 LYS B N 1
ATOM 1546 C CA . LYS B 1 56 ? 8.094 10.484 -5.453 1 97.88 56 LYS B CA 1
ATOM 1547 C C . LYS B 1 56 ? 7.762 11.922 -5.062 1 97.88 56 LYS B C 1
ATOM 1549 O O . LYS B 1 56 ? 7.328 12.711 -5.898 1 97.88 56 LYS B O 1
ATOM 1554 N N . TYR B 1 57 ? 7.973 12.195 -3.822 1 97.81 57 TYR B N 1
ATOM 1555 C CA . TYR B 1 57 ? 7.809 13.57 -3.359 1 97.81 57 TYR B CA 1
ATOM 1556 C C . TYR B 1 57 ? 8.789 14.5 -4.059 1 97.81 57 TYR B C 1
ATOM 1558 O O . TYR B 1 57 ? 9.969 14.164 -4.223 1 97.81 57 TYR B O 1
ATOM 1566 N N . GLN B 1 58 ? 8.375 15.578 -4.48 1 97.12 58 GLN B N 1
ATOM 1567 C CA . GLN B 1 58 ? 9.188 16.562 -5.184 1 97.12 58 GLN B CA 1
ATOM 1568 C C . GLN B 1 58 ? 9.18 17.906 -4.457 1 97.12 58 GLN B C 1
ATOM 1570 O O . GLN B 1 58 ? 8.141 18.562 -4.383 1 97.12 58 GLN B O 1
ATOM 1575 N N . ASP B 1 59 ? 10.328 18.422 -4.156 1 93.69 59 ASP B N 1
ATOM 1576 C CA . ASP B 1 59 ? 10.453 19.656 -3.4 1 93.69 59 ASP B CA 1
ATOM 1577 C C . ASP B 1 59 ? 9.969 20.859 -4.219 1 93.69 59 ASP B C 1
ATOM 1579 O O . ASP B 1 59 ? 9.562 21.875 -3.66 1 93.69 59 ASP B O 1
ATOM 1583 N N . SER B 1 60 ? 10.039 20.719 -5.465 1 94.06 60 SER B N 1
ATOM 1584 C CA . SER B 1 60 ? 9.734 21.828 -6.375 1 94.06 60 SER B CA 1
ATOM 1585 C C . SER B 1 60 ? 8.227 22 -6.539 1 94.06 60 SER B C 1
ATOM 1587 O O . SER B 1 60 ? 7.77 23 -7.09 1 94.06 60 SER B O 1
ATOM 1589 N N . LYS B 1 61 ? 7.383 21.109 -6.047 1 96.44 61 LYS B N 1
ATOM 1590 C CA . LYS B 1 61 ? 5.934 21.141 -6.23 1 96.44 61 LYS B CA 1
ATOM 1591 C C . LYS B 1 61 ? 5.219 21.453 -4.918 1 96.44 61 LYS B C 1
ATOM 1593 O O . LYS B 1 61 ? 5.77 21.234 -3.838 1 96.44 61 LYS B O 1
ATOM 1598 N N . LEU B 1 62 ? 3.986 21.922 -5.066 1 96.94 62 LEU B N 1
ATOM 1599 C CA . LEU B 1 62 ? 3.174 22.234 -3.895 1 96.94 62 LEU B CA 1
ATOM 1600 C C . LEU B 1 62 ? 2.746 20.953 -3.182 1 96.94 62 LEU B C 1
ATOM 1602 O O . LEU B 1 62 ? 2.295 20 -3.82 1 96.94 62 LEU B O 1
ATOM 1606 N N . PRO B 1 63 ? 2.838 20.906 -1.907 1 97.75 63 PRO B N 1
ATOM 1607 C CA . PRO B 1 63 ? 2.52 19.703 -1.146 1 97.75 63 PRO B CA 1
ATOM 1608 C C . PRO B 1 63 ? 1.096 19.203 -1.395 1 97.75 63 PRO B C 1
ATOM 1610 O O . PRO B 1 63 ? 0.879 18 -1.589 1 97.75 63 PRO B O 1
ATOM 1613 N N . ARG B 1 64 ? 0.124 20.062 -1.435 1 97.62 64 ARG B N 1
ATOM 1614 C CA . ARG B 1 64 ? -1.274 19.688 -1.615 1 97.62 64 ARG B CA 1
ATOM 1615 C C . ARG B 1 64 ? -1.499 19.062 -2.988 1 97.62 64 ARG B C 1
ATOM 1617 O O . ARG B 1 64 ? -2.221 18.078 -3.111 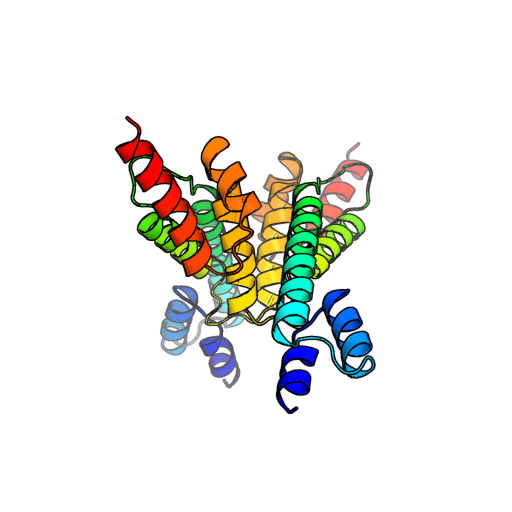1 97.62 64 ARG B O 1
ATOM 1624 N N . SER B 1 65 ? -0.924 19.641 -3.98 1 97.75 65 SER B N 1
ATOM 1625 C CA . SER B 1 65 ? -1.014 19.094 -5.328 1 97.75 65 SER B CA 1
ATOM 1626 C C . SER B 1 65 ? -0.39 17.703 -5.398 1 97.75 65 SER B C 1
ATOM 1628 O O . SER B 1 65 ? -0.909 16.812 -6.078 1 97.75 65 SER B O 1
ATOM 1630 N N . GLN B 1 66 ? 0.727 17.547 -4.707 1 98 66 GLN B N 1
ATOM 1631 C CA . GLN B 1 66 ? 1.421 16.266 -4.695 1 98 66 GLN B CA 1
ATOM 1632 C C . GLN B 1 66 ? 0.591 15.203 -3.99 1 98 66 GLN B C 1
ATOM 1634 O O . GLN B 1 66 ? 0.535 14.055 -4.438 1 98 66 GLN B O 1
ATOM 1639 N N . LEU B 1 67 ? -0.019 15.578 -2.896 1 98.31 67 LEU B N 1
ATOM 1640 C CA . LEU B 1 67 ? -0.913 14.641 -2.23 1 98.31 67 LEU B CA 1
ATOM 1641 C C . LEU B 1 67 ? -2.088 14.273 -3.131 1 98.31 67 LEU B C 1
ATOM 1643 O O . LEU B 1 67 ? -2.492 13.109 -3.189 1 98.31 67 LEU B O 1
ATOM 1647 N N . PHE B 1 68 ? -2.645 15.164 -3.834 1 97.19 68 PHE B N 1
ATOM 1648 C CA . PHE B 1 68 ? -3.725 14.914 -4.781 1 97.19 68 PHE B CA 1
ATOM 1649 C C . PHE B 1 68 ? -3.281 13.938 -5.863 1 97.19 68 PHE B C 1
ATOM 1651 O O . PHE B 1 68 ? -4.031 13.039 -6.242 1 97.19 68 PHE B O 1
ATOM 1658 N N . ASP B 1 69 ? -2.053 14.141 -6.395 1 97.75 69 ASP B N 1
ATOM 1659 C CA . ASP B 1 69 ? -1.497 13.242 -7.395 1 97.75 69 ASP B CA 1
ATOM 1660 C C . ASP B 1 69 ? -1.384 11.82 -6.852 1 97.75 69 ASP B C 1
ATOM 1662 O O . ASP B 1 69 ? -1.736 10.852 -7.535 1 97.75 69 ASP B O 1
ATOM 1666 N N . LEU B 1 70 ? -0.855 11.727 -5.668 1 98.19 70 LEU B N 1
ATOM 1667 C CA . LEU B 1 70 ? -0.692 10.43 -5.027 1 98.19 70 LEU B CA 1
ATOM 1668 C C . LEU B 1 70 ? -2.039 9.734 -4.852 1 98.19 70 LEU B C 1
ATOM 1670 O O . LEU B 1 70 ? -2.18 8.547 -5.16 1 98.19 70 LEU B O 1
ATOM 1674 N N . ILE B 1 71 ? -3.061 10.438 -4.395 1 97.69 71 ILE B N 1
ATOM 1675 C CA . ILE B 1 71 ? -4.41 9.922 -4.203 1 97.69 71 ILE B CA 1
ATOM 1676 C C . ILE B 1 71 ? -4.988 9.484 -5.551 1 97.69 71 ILE B C 1
ATOM 1678 O O . ILE B 1 71 ? -5.586 8.414 -5.656 1 97.69 71 ILE B O 1
ATOM 1682 N N . HIS B 1 72 ? -4.785 10.266 -6.492 1 97.69 72 HIS B N 1
ATOM 1683 C CA . HIS B 1 72 ? -5.27 9.969 -7.836 1 97.69 72 HIS B CA 1
ATOM 1684 C C . HIS B 1 72 ? -4.668 8.672 -8.359 1 97.69 72 HIS B C 1
ATOM 1686 O O . HIS B 1 72 ? -5.387 7.824 -8.898 1 97.69 72 HIS B O 1
ATOM 1692 N N . LEU B 1 73 ? -3.406 8.523 -8.211 1 96.69 73 LEU B N 1
ATOM 1693 C CA . LEU B 1 73 ? -2.721 7.305 -8.633 1 96.69 73 LEU B CA 1
ATOM 1694 C C . LEU B 1 73 ? -3.258 6.09 -7.883 1 96.69 73 LEU B C 1
ATOM 1696 O O . LEU B 1 73 ? -3.529 5.051 -8.484 1 96.69 73 LEU B O 1
ATOM 1700 N N . ALA B 1 74 ? -3.42 6.23 -6.559 1 98.12 74 ALA B N 1
ATOM 1701 C CA . ALA B 1 74 ? -3.938 5.137 -5.738 1 98.12 74 ALA B CA 1
ATOM 1702 C C . ALA B 1 74 ? -5.363 4.777 -6.141 1 98.12 74 ALA B C 1
ATOM 1704 O O . ALA B 1 74 ? -5.719 3.598 -6.207 1 98.12 74 ALA B O 1
ATOM 1705 N N . ARG B 1 75 ? -6.219 5.742 -6.418 1 96.19 75 ARG B N 1
ATOM 1706 C CA . ARG B 1 75 ? -7.609 5.508 -6.805 1 96.19 75 ARG B CA 1
ATOM 1707 C C . ARG B 1 75 ? -7.691 4.777 -8.141 1 96.19 75 ARG B C 1
ATOM 1709 O O . ARG B 1 75 ? -8.523 3.887 -8.312 1 96.19 75 ARG B O 1
ATOM 1716 N N . LYS B 1 76 ? -6.844 5.184 -9.047 1 94.5 76 LYS B N 1
ATOM 1717 C CA . LYS B 1 76 ? -6.805 4.508 -10.336 1 94.5 76 LYS B CA 1
ATOM 1718 C C . LYS B 1 76 ? -6.398 3.045 -10.18 1 94.5 76 LYS B C 1
ATOM 1720 O O . LYS B 1 76 ? -6.883 2.18 -10.914 1 94.5 76 LYS B O 1
ATOM 1725 N N . TRP B 1 77 ? -5.559 2.82 -9.234 1 96.88 77 TRP B N 1
ATOM 1726 C CA . TRP B 1 77 ? -5.031 1.478 -9.016 1 96.88 77 TRP B CA 1
ATOM 1727 C C . TRP B 1 77 ? -6.008 0.633 -8.211 1 96.88 77 TRP B C 1
ATOM 1729 O O . TRP B 1 77 ? -6.383 -0.465 -8.625 1 96.88 77 TRP B O 1
ATOM 1739 N N . LEU B 1 78 ? -6.504 1.167 -7.129 1 97.19 78 LE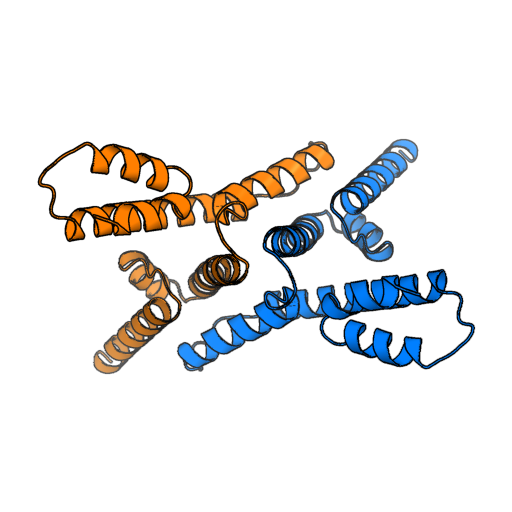U B N 1
ATOM 1740 C CA . LEU B 1 78 ? -7.242 0.381 -6.145 1 97.19 78 LEU B CA 1
ATOM 1741 C C . LEU B 1 78 ? -8.742 0.485 -6.383 1 97.19 78 LEU B C 1
ATOM 1743 O O . LEU B 1 78 ? -9.516 -0.339 -5.883 1 97.19 78 LEU B O 1
ATOM 1747 N N . CYS B 1 79 ? -9.172 1.484 -6.984 1 93.31 79 CYS B N 1
ATOM 1748 C CA . CYS B 1 79 ? -10.562 1.725 -7.367 1 93.31 79 CYS B CA 1
ATOM 1749 C C . CYS B 1 79 ? -11.492 1.559 -6.176 1 93.31 79 CYS B C 1
ATOM 1751 O O . CYS B 1 79 ? -12.438 0.768 -6.227 1 93.31 79 CYS B O 1
ATOM 1753 N N . PRO B 1 80 ? -11.359 2.453 -5.164 1 94.31 80 PRO B N 1
ATOM 1754 C CA . PRO B 1 80 ? -12.188 2.334 -3.961 1 94.31 80 PRO B CA 1
ATOM 1755 C C . PRO B 1 80 ? -13.656 2.645 -4.223 1 94.31 80 PRO B C 1
ATOM 1757 O O . PRO B 1 80 ? -14.523 2.285 -3.416 1 94.31 80 PRO B O 1
ATOM 1760 N N . GLU B 1 81 ? -13.969 3.266 -5.324 1 91 81 GLU B N 1
ATOM 1761 C CA . GLU B 1 81 ? -15.344 3.574 -5.691 1 91 81 GLU B CA 1
ATOM 1762 C C . GLU B 1 81 ? -16.109 2.307 -6.062 1 91 81 GLU B C 1
ATOM 1764 O O . GLU B 1 81 ? -17.344 2.271 -5.969 1 91 81 GLU B O 1
ATOM 1769 N N . THR B 1 82 ? -15.453 1.236 -6.422 1 89.88 82 THR B N 1
ATOM 1770 C CA . THR B 1 82 ? -16.094 0.02 -6.906 1 89.88 82 THR B CA 1
ATOM 1771 C C . THR B 1 82 ? -15.688 -1.183 -6.059 1 89.88 82 THR B C 1
ATOM 1773 O O . THR B 1 82 ? -16.438 -2.15 -5.945 1 89.88 82 THR B O 1
ATOM 1776 N N . HIS B 1 83 ? -14.539 -1.122 -5.473 1 94.06 83 HIS B N 1
ATOM 1777 C CA . HIS B 1 83 ? -14.008 -2.25 -4.719 1 94.06 83 HIS B CA 1
ATOM 1778 C C . HIS B 1 83 ? -14.211 -2.055 -3.219 1 94.06 83 HIS B C 1
ATOM 1780 O O . HIS B 1 83 ? -13.945 -0.974 -2.688 1 94.06 83 HIS B O 1
ATOM 1786 N N . GLY B 1 84 ? -14.656 -3.131 -2.545 1 94.56 84 GLY B N 1
ATOM 1787 C CA . GLY B 1 84 ? -14.742 -3.127 -1.094 1 94.56 84 GLY B CA 1
ATOM 1788 C C . GLY B 1 84 ? -13.398 -3.299 -0.414 1 94.56 84 GLY B C 1
ATOM 1789 O O . GLY B 1 84 ? -12.383 -3.479 -1.081 1 94.56 84 GLY B O 1
ATOM 1790 N N . PRO B 1 85 ? -13.367 -3.271 0.848 1 96.19 85 PRO B N 1
ATOM 1791 C CA . PRO B 1 85 ? -12.109 -3.324 1.599 1 96.19 85 PRO B CA 1
ATOM 1792 C C . PRO B 1 85 ? -11.32 -4.605 1.339 1 96.19 85 PRO B C 1
ATOM 1794 O O . PRO B 1 85 ? -10.102 -4.562 1.192 1 96.19 85 PRO B O 1
ATOM 1797 N N . GLU B 1 86 ? -12.094 -5.75 1.216 1 95.69 86 GLU B N 1
ATOM 1798 C CA . GLU B 1 86 ? -11.414 -7.027 1.021 1 95.69 86 GLU B CA 1
ATOM 1799 C C . GLU B 1 86 ? -10.766 -7.109 -0.36 1 95.69 86 GLU B C 1
ATOM 1801 O O . GLU B 1 86 ? -9.672 -7.652 -0.509 1 95.69 86 GLU B O 1
ATOM 1806 N N . LYS B 1 87 ? -11.398 -6.562 -1.293 1 95.75 87 LYS B N 1
ATOM 1807 C CA . LYS B 1 87 ? -10.844 -6.562 -2.645 1 95.75 87 LYS B CA 1
ATOM 1808 C C . LYS B 1 87 ? -9.633 -5.645 -2.74 1 95.75 87 LYS B C 1
ATOM 1810 O O . LYS B 1 87 ? -8.648 -5.98 -3.4 1 95.75 87 LYS B O 1
ATOM 1815 N N . ILE B 1 88 ? -9.625 -4.523 -2.096 1 97.38 88 ILE B N 1
ATOM 1816 C CA . ILE B 1 88 ? -8.477 -3.621 -2.053 1 97.38 88 ILE B CA 1
ATOM 1817 C C . ILE B 1 88 ? -7.293 -4.324 -1.393 1 97.38 88 ILE B C 1
ATOM 1819 O O . ILE B 1 88 ? -6.168 -4.258 -1.894 1 97.38 88 ILE B O 1
ATOM 1823 N N . LEU B 1 89 ? -7.602 -5.051 -0.29 1 97.81 89 LEU B N 1
ATOM 1824 C CA . LEU B 1 89 ? -6.562 -5.812 0.395 1 97.81 89 LEU B CA 1
ATOM 1825 C C . LEU B 1 89 ? -5.949 -6.852 -0.536 1 97.81 89 LEU B C 1
ATOM 1827 O O . LEU B 1 89 ? -4.727 -7.004 -0.581 1 97.81 89 LEU B O 1
ATOM 1831 N N . GLU B 1 90 ? -6.785 -7.504 -1.261 1 97.25 90 GLU B N 1
ATOM 1832 C CA . GLU B 1 90 ? -6.312 -8.516 -2.201 1 97.25 90 GLU B CA 1
ATOM 1833 C C . GLU B 1 90 ? -5.398 -7.902 -3.258 1 97.25 90 GLU B C 1
ATOM 1835 O O . GLU B 1 90 ? -4.297 -8.406 -3.5 1 97.25 90 GLU B O 1
ATOM 1840 N N . ILE B 1 91 ? -5.801 -6.785 -3.861 1 96.62 91 ILE B N 1
ATOM 1841 C CA . ILE B 1 91 ? -5.004 -6.09 -4.871 1 96.62 91 ILE B CA 1
ATOM 1842 C C . ILE B 1 91 ? -3.643 -5.719 -4.289 1 96.62 91 ILE B C 1
ATOM 1844 O O . ILE B 1 91 ? -2.607 -5.961 -4.91 1 96.62 91 ILE B O 1
ATOM 1848 N N . LEU B 1 92 ? -3.631 -5.215 -3.098 1 98 92 LEU B N 1
ATOM 1849 C CA . LEU B 1 92 ? -2.406 -4.789 -2.426 1 98 92 LEU B CA 1
ATOM 1850 C C . LEU B 1 92 ? -1.498 -5.98 -2.146 1 98 92 LEU B C 1
ATOM 1852 O O . LEU B 1 92 ? -0.287 -5.906 -2.365 1 98 92 LEU B O 1
ATOM 1856 N N . MET B 1 93 ? -2.02 -7.098 -1.682 1 97.88 93 MET B N 1
ATOM 1857 C CA . MET B 1 93 ? -1.215 -8.242 -1.268 1 97.88 93 MET B CA 1
ATOM 1858 C C . MET B 1 93 ? -0.653 -8.984 -2.479 1 97.88 93 MET B C 1
ATOM 1860 O O . MET B 1 93 ? 0.486 -9.453 -2.453 1 97.88 93 MET B O 1
ATOM 1864 N N . LEU B 1 94 ? -1.463 -9.039 -3.531 1 97.19 94 LEU B N 1
ATOM 1865 C CA . LEU B 1 94 ? -0.951 -9.609 -4.773 1 97.19 94 LEU B CA 1
ATOM 1866 C C . LEU B 1 94 ? 0.26 -8.828 -5.27 1 97.19 94 LEU B C 1
ATOM 1868 O O . LEU B 1 94 ? 1.312 -9.406 -5.543 1 97.19 94 LEU B O 1
ATOM 1872 N N . ASP B 1 95 ? 0.174 -7.559 -5.281 1 97.12 95 ASP B N 1
ATOM 1873 C CA . ASP B 1 95 ? 1.262 -6.691 -5.723 1 97.12 95 ASP B CA 1
ATOM 1874 C C . ASP B 1 95 ? 2.465 -6.805 -4.789 1 97.12 95 ASP B C 1
ATOM 1876 O O . ASP B 1 95 ? 3.594 -7.004 -5.246 1 97.12 95 ASP B O 1
ATOM 1880 N N . ARG B 1 96 ? 2.219 -6.715 -3.5 1 97.81 96 ARG B N 1
ATOM 1881 C CA . ARG B 1 96 ? 3.291 -6.738 -2.51 1 97.81 96 ARG B CA 1
ATOM 1882 C C . ARG B 1 96 ? 4.031 -8.07 -2.537 1 97.81 96 ARG B C 1
ATOM 1884 O O . ARG B 1 96 ? 5.262 -8.109 -2.473 1 97.81 96 ARG B O 1
ATOM 1891 N N . TYR B 1 97 ? 3.322 -9.172 -2.568 1 98.31 97 TYR B N 1
ATOM 1892 C CA . TYR B 1 97 ? 3.918 -10.508 -2.629 1 98.31 97 TYR B CA 1
ATOM 1893 C C . TYR B 1 97 ? 4.742 -10.672 -3.9 1 98.31 97 TYR B C 1
ATOM 1895 O O . TYR B 1 97 ? 5.879 -11.148 -3.852 1 98.31 97 TYR B O 1
ATOM 1903 N N . MET B 1 98 ? 4.219 -10.25 -5.039 1 96.62 98 MET B N 1
ATOM 1904 C CA . MET B 1 98 ? 4.895 -10.328 -6.332 1 96.62 98 MET B CA 1
ATOM 1905 C C . MET B 1 98 ? 6.215 -9.57 -6.305 1 96.62 98 MET B C 1
ATOM 1907 O O . MET B 1 98 ? 7.242 -10.078 -6.762 1 96.62 98 MET B O 1
ATOM 1911 N N . ARG B 1 99 ? 6.219 -8.414 -5.773 1 96.5 99 ARG B N 1
ATOM 1912 C CA . ARG B 1 99 ? 7.41 -7.566 -5.703 1 96.5 99 ARG B CA 1
ATOM 1913 C C . ARG B 1 99 ? 8.453 -8.172 -4.77 1 96.5 99 ARG B C 1
ATOM 1915 O O . ARG B 1 99 ? 9.648 -7.91 -4.918 1 96.5 99 ARG B O 1
ATOM 1922 N N . GLY B 1 100 ? 8.039 -8.977 -3.82 1 97.31 100 GLY B N 1
ATOM 1923 C CA . GLY B 1 100 ? 8.938 -9.609 -2.871 1 97.31 100 GLY B CA 1
ATOM 1924 C C . GLY B 1 100 ? 9.562 -10.891 -3.408 1 97.31 100 GLY B C 1
ATOM 1925 O O . GLY B 1 100 ? 10.555 -11.375 -2.863 1 97.31 100 GLY B O 1
ATOM 1926 N N . LEU B 1 101 ? 9.078 -11.422 -4.434 1 97.25 101 LEU B N 1
ATOM 1927 C CA . LEU B 1 101 ? 9.547 -12.688 -4.984 1 97.25 101 LEU B CA 1
ATOM 1928 C C . LEU B 1 101 ? 10.906 -12.516 -5.656 1 97.25 101 LEU B C 1
ATOM 1930 O O . LEU B 1 101 ? 11.172 -11.477 -6.266 1 97.25 101 LEU B O 1
ATOM 1934 N N . PRO B 1 102 ? 11.75 -13.562 -5.566 1 96.06 102 PRO B N 1
ATOM 1935 C CA . PRO B 1 102 ? 12.953 -13.57 -6.395 1 96.06 102 PRO B CA 1
ATOM 1936 C C . PRO B 1 102 ? 12.656 -13.359 -7.875 1 96.06 102 PRO B C 1
ATOM 1938 O O . PRO B 1 102 ? 11.625 -13.82 -8.375 1 96.06 102 PRO B O 1
ATOM 1941 N N . PRO B 1 103 ? 13.539 -12.789 -8.641 1 95.38 103 PRO B N 1
ATOM 1942 C CA . PRO B 1 103 ? 13.281 -12.375 -10.023 1 95.38 103 PRO B CA 1
ATOM 1943 C C . PRO B 1 103 ? 12.867 -13.547 -10.914 1 95.38 103 PRO B C 1
ATOM 1945 O O . PRO B 1 103 ? 11.984 -13.398 -11.766 1 95.38 103 PRO B O 1
ATOM 1948 N N . ASP B 1 104 ? 13.523 -14.641 -10.781 1 92.5 104 ASP B N 1
ATOM 1949 C CA . ASP B 1 104 ? 13.211 -15.797 -11.617 1 92.5 104 ASP B CA 1
ATOM 1950 C C . ASP B 1 104 ? 11.797 -16.297 -11.359 1 92.5 104 ASP B C 1
ATOM 1952 O O . ASP B 1 104 ? 11.07 -16.641 -12.297 1 92.5 104 ASP B O 1
ATOM 1956 N N . ILE B 1 105 ? 11.391 -16.359 -10.102 1 95.81 105 ILE B N 1
ATOM 1957 C CA . ILE B 1 105 ? 10.039 -16.781 -9.742 1 95.81 105 ILE B CA 1
ATOM 1958 C C . ILE B 1 105 ? 9.039 -15.703 -10.172 1 95.81 105 ILE B C 1
ATOM 1960 O O . ILE B 1 105 ? 7.988 -16.016 -10.734 1 95.81 105 ILE B O 1
ATOM 1964 N N . ARG B 1 106 ? 9.289 -14.484 -9.93 1 96.5 106 ARG B N 1
ATOM 1965 C CA . ARG B 1 106 ? 8.422 -13.359 -10.258 1 96.5 106 ARG B CA 1
ATOM 1966 C C . ARG B 1 106 ? 8.086 -13.336 -11.742 1 96.5 106 ARG B C 1
ATOM 1968 O O . ARG B 1 106 ? 6.934 -13.117 -12.125 1 96.5 106 ARG B O 1
ATOM 1975 N N . GLY B 1 107 ? 9.18 -13.469 -12.562 1 94.19 107 GLY B N 1
ATOM 1976 C CA . GLY B 1 107 ? 8.953 -13.5 -14 1 94.19 107 GLY B CA 1
ATOM 1977 C C . GLY B 1 107 ? 7.977 -14.578 -14.43 1 94.19 107 GLY B C 1
ATOM 1978 O O . GLY B 1 107 ? 7.09 -14.32 -15.25 1 94.19 107 GLY B O 1
ATOM 1979 N N . TRP B 1 108 ? 8.125 -15.742 -13.922 1 93.38 108 TRP B N 1
ATOM 1980 C CA . TRP B 1 108 ? 7.258 -16.875 -14.234 1 93.38 108 TRP B CA 1
ATOM 1981 C C . TRP B 1 108 ? 5.824 -16.609 -13.789 1 93.38 108 TRP B C 1
ATOM 1983 O O . TRP B 1 108 ? 4.875 -16.859 -14.531 1 93.38 108 TRP B O 1
ATOM 1993 N N . VAL B 1 109 ? 5.648 -16.172 -12.594 1 94.88 109 VAL B N 1
ATOM 1994 C CA . VAL B 1 109 ? 4.324 -15.891 -12.047 1 94.88 109 VAL B CA 1
ATOM 1995 C C . VAL B 1 109 ? 3.656 -14.766 -12.836 1 94.88 109 VAL B C 1
ATOM 1997 O O . VAL B 1 109 ? 2.459 -14.828 -13.117 1 94.88 109 VAL B O 1
ATOM 2000 N N . HIS B 1 110 ? 4.422 -13.742 -13.188 1 91.81 110 HIS B N 1
ATOM 2001 C CA . HIS B 1 110 ? 3.91 -12.617 -13.961 1 91.81 110 HIS B CA 1
ATOM 2002 C C . HIS B 1 110 ? 3.33 -13.086 -15.297 1 91.81 110 HIS B C 1
ATOM 2004 O O . HIS B 1 110 ? 2.277 -12.609 -15.719 1 91.81 110 HIS B O 1
ATOM 2010 N N . GLN B 1 111 ? 3.918 -14.047 -15.891 1 90.94 111 GLN B N 1
ATOM 2011 C CA . GLN B 1 111 ? 3.477 -14.578 -17.188 1 90.94 111 GLN B CA 1
ATOM 2012 C C . GLN B 1 111 ? 2.121 -15.266 -17.062 1 90.94 111 GLN B C 1
ATOM 2014 O O . GLN B 1 111 ? 1.342 -15.289 -18.016 1 90.94 111 GLN B O 1
ATOM 2019 N N . ASN B 1 112 ? 1.793 -15.797 -15.914 1 89.19 112 ASN B N 1
ATOM 2020 C CA . ASN B 1 112 ? 0.542 -16.516 -15.68 1 89.19 112 ASN B CA 1
ATOM 2021 C C . ASN B 1 112 ? -0.519 -15.594 -15.07 1 89.19 112 ASN B C 1
ATOM 2023 O O . ASN B 1 112 ? -1.685 -15.984 -14.961 1 89.19 112 ASN B O 1
ATOM 2027 N N . ASP B 1 113 ? -0.198 -14.391 -14.562 1 88 113 ASP B N 1
ATOM 2028 C CA . ASP B 1 113 ? -1.039 -13.266 -14.18 1 88 113 ASP B CA 1
ATOM 2029 C C . ASP B 1 113 ? -2.137 -13.703 -13.211 1 88 113 ASP B C 1
ATOM 2031 O O . ASP B 1 113 ? -3.324 -13.523 -13.484 1 88 113 ASP B O 1
ATOM 2035 N N . PRO B 1 114 ? -1.731 -14.164 -12.016 1 91.88 114 PRO B N 1
ATOM 2036 C CA . PRO B 1 114 ? -2.74 -14.57 -11.039 1 91.88 114 PRO B CA 1
ATOM 2037 C C . PRO B 1 114 ? -3.617 -13.414 -10.578 1 91.88 114 PRO B C 1
ATOM 2039 O O . PRO B 1 114 ? -3.131 -12.289 -10.422 1 91.88 114 PRO B O 1
ATOM 2042 N N . SER B 1 115 ? -4.895 -13.734 -10.305 1 88.25 115 SER B N 1
ATOM 2043 C CA . SER B 1 115 ? -5.867 -12.711 -9.922 1 88.25 115 SER B CA 1
ATOM 2044 C C . SER B 1 115 ? -6.402 -12.953 -8.516 1 88.25 115 SER B C 1
ATOM 2046 O O . SER B 1 115 ? -7.363 -12.312 -8.094 1 88.25 115 SER B O 1
ATOM 2048 N N . SER B 1 116 ? -5.918 -13.906 -7.812 1 92.81 116 SER B N 1
ATOM 2049 C CA . SER B 1 116 ? -6.336 -14.219 -6.449 1 92.81 116 SER B CA 1
ATOM 2050 C C . SER B 1 116 ? -5.168 -14.727 -5.613 1 92.81 116 SER B C 1
ATOM 2052 O O . SER B 1 116 ? -4.137 -15.133 -6.16 1 92.81 116 SER B O 1
ATOM 2054 N N . TYR B 1 117 ? -5.383 -14.766 -4.336 1 95 117 TYR B N 1
ATOM 2055 C CA . TYR B 1 117 ? -4.387 -15.281 -3.402 1 95 117 TYR B CA 1
ATOM 2056 C C . TYR B 1 117 ? -4.023 -16.719 -3.727 1 95 117 TYR B C 1
ATOM 2058 O O . TYR B 1 117 ? -2.848 -17.062 -3.871 1 95 117 TYR B O 1
ATOM 2066 N N . ASP B 1 118 ? -5.035 -17.547 -3.873 1 95.88 118 ASP B N 1
ATOM 2067 C CA . ASP B 1 118 ? -4.844 -18.969 -4.086 1 95.88 118 ASP B CA 1
ATOM 2068 C C . ASP B 1 118 ? -4.113 -19.234 -5.402 1 95.88 118 ASP B C 1
ATOM 2070 O O . ASP B 1 118 ? -3.209 -20.078 -5.457 1 95.88 118 ASP B O 1
ATOM 2074 N N . GLU B 1 119 ? -4.516 -18.547 -6.391 1 95.88 119 GLU B N 1
ATOM 2075 C CA . GLU B 1 119 ? -3.871 -18.703 -7.691 1 95.88 119 GLU B CA 1
ATOM 2076 C C . GLU B 1 119 ? -2.402 -18.297 -7.633 1 95.88 119 GLU B C 1
ATOM 2078 O O . GLU B 1 119 ? -1.534 -19 -8.156 1 95.88 119 GLU B O 1
ATOM 2083 N N . LEU B 1 120 ? -2.123 -17.156 -7.023 1 97.19 120 LEU B N 1
ATOM 2084 C CA . LEU B 1 120 ? -0.76 -16.656 -6.891 1 97.19 120 LEU B CA 1
ATOM 2085 C C . LEU B 1 120 ? 0.131 -17.672 -6.188 1 97.19 120 LEU B C 1
ATOM 2087 O O . LEU B 1 120 ? 1.168 -18.078 -6.727 1 97.19 120 LEU B O 1
ATOM 2091 N N . VAL B 1 121 ? -0.227 -18.125 -5.051 1 97.19 121 VAL B N 1
ATOM 2092 C CA . VAL B 1 121 ? 0.601 -19.016 -4.242 1 97.19 121 VAL B CA 1
ATOM 2093 C C . VAL B 1 121 ? 0.737 -20.375 -4.941 1 97.19 121 VAL B C 1
ATOM 2095 O O . VAL B 1 121 ? 1.804 -20.984 -4.906 1 97.19 121 VAL B O 1
ATOM 2098 N N . ALA B 1 122 ? -0.363 -20.828 -5.543 1 97.25 122 ALA B N 1
ATOM 2099 C CA . ALA B 1 122 ? -0.31 -22.094 -6.273 1 97.25 122 ALA B CA 1
ATOM 2100 C C . ALA B 1 122 ? 0.742 -22.031 -7.379 1 97.25 122 ALA B C 1
ATOM 2102 O O . ALA B 1 122 ? 1.46 -23.016 -7.605 1 97.25 122 ALA B O 1
ATOM 2103 N N . LEU B 1 123 ? 0.812 -20.953 -8.086 1 97.06 123 LEU B N 1
ATOM 2104 C CA . LEU B 1 123 ? 1.796 -20.781 -9.148 1 97.06 123 LEU B CA 1
ATOM 2105 C C . LEU B 1 123 ? 3.213 -20.812 -8.586 1 97.06 123 LEU B C 1
ATOM 2107 O O . LEU B 1 123 ? 4.102 -21.453 -9.156 1 97.06 123 LEU B O 1
ATOM 2111 N N . VAL B 1 124 ? 3.438 -20.062 -7.496 1 97.38 124 VAL B N 1
ATOM 2112 C CA . VAL B 1 124 ? 4.746 -20.047 -6.852 1 97.38 124 VAL B CA 1
ATOM 2113 C C . VAL 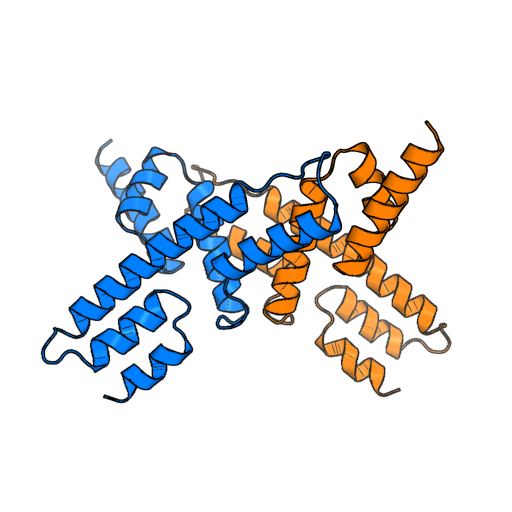B 1 124 ? 5.137 -21.469 -6.434 1 97.38 124 VAL B C 1
ATOM 2115 O O . VAL B 1 124 ? 6.246 -21.922 -6.723 1 97.38 124 VAL B O 1
ATOM 2118 N N . GLU B 1 125 ? 4.23 -22.125 -5.801 1 97 125 GLU B N 1
ATOM 2119 C CA . GLU B 1 125 ? 4.473 -23.484 -5.32 1 97 125 GLU B CA 1
ATOM 2120 C C . GLU B 1 125 ? 4.77 -24.438 -6.477 1 97 125 GLU B C 1
ATOM 2122 O O . GLU B 1 125 ? 5.645 -25.297 -6.371 1 97 125 GLU B O 1
ATOM 2127 N N . ARG B 1 126 ? 4.035 -24.359 -7.52 1 95.62 126 ARG B N 1
ATOM 2128 C CA . ARG B 1 126 ? 4.273 -25.172 -8.711 1 95.62 126 ARG B CA 1
ATOM 2129 C C . ARG B 1 126 ? 5.668 -24.922 -9.273 1 95.62 126 ARG B C 1
ATOM 2131 O O . ARG B 1 126 ? 6.359 -25.859 -9.672 1 95.62 126 ARG B O 1
ATOM 2138 N N . H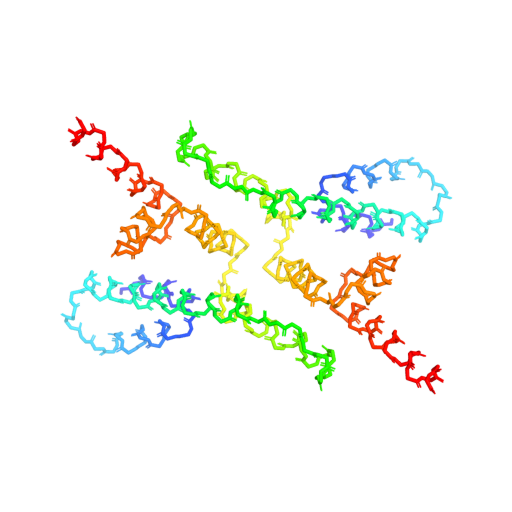IS B 1 127 ? 6.02 -23.688 -9.359 1 95.12 127 HIS B N 1
ATOM 2139 C CA . HIS B 1 127 ? 7.344 -23.344 -9.859 1 95.12 127 HIS B CA 1
ATOM 2140 C C . HIS B 1 127 ? 8.438 -23.938 -8.992 1 95.12 127 HIS B C 1
ATOM 2142 O O . HIS B 1 127 ? 9.414 -24.484 -9.508 1 95.12 127 HIS B O 1
ATOM 2148 N N . LEU B 1 128 ? 8.32 -23.781 -7.719 1 94.5 128 LEU B N 1
ATOM 2149 C CA . LEU B 1 128 ? 9.305 -24.312 -6.777 1 94.5 128 LEU B CA 1
ATOM 2150 C C . LEU B 1 128 ? 9.391 -25.828 -6.863 1 94.5 128 LEU B C 1
ATOM 2152 O O . LEU B 1 128 ? 10.484 -26.391 -6.805 1 94.5 128 LEU B O 1
ATOM 2156 N N . ALA B 1 129 ? 8.219 -26.469 -7.031 1 93.88 129 ALA B N 1
ATOM 2157 C CA . ALA B 1 129 ? 8.188 -27.922 -7.172 1 93.88 129 ALA B CA 1
ATOM 2158 C C . ALA B 1 129 ? 8.898 -28.359 -8.445 1 93.88 129 ALA B C 1
ATOM 2160 O O . ALA B 1 129 ? 9.625 -29.359 -8.445 1 93.88 129 ALA B O 1
ATOM 2161 N N . ALA B 1 130 ? 8.734 -27.641 -9.445 1 92.25 130 ALA B N 1
ATOM 2162 C CA . ALA B 1 130 ? 9.375 -27.969 -10.719 1 92.25 130 ALA B CA 1
ATOM 2163 C C . ALA B 1 130 ? 10.891 -27.812 -10.625 1 92.25 130 ALA B C 1
ATOM 2165 O O . ALA B 1 130 ? 11.633 -28.578 -11.242 1 92.25 130 ALA B O 1
ATOM 2166 N N . GLN B 1 131 ? 11.406 -26.875 -9.938 1 89.69 131 GLN B N 1
ATOM 2167 C CA . GLN B 1 131 ? 12.836 -26.656 -9.773 1 89.69 131 GLN B CA 1
ATOM 2168 C C . GLN B 1 131 ? 13.477 -27.766 -8.945 1 89.69 131 GLN B C 1
ATOM 2170 O O . GLN B 1 131 ? 14.617 -28.156 -9.203 1 89.69 131 GLN B O 1
ATOM 2175 N N . GLU B 1 132 ? 12.773 -28.188 -7.914 1 86.56 132 GLU B N 1
ATOM 2176 C CA . GLU B 1 132 ? 13.273 -29.281 -7.078 1 86.56 132 GLU B CA 1
ATOM 2177 C C . GLU B 1 132 ? 13.406 -30.578 -7.879 1 86.56 132 GLU B C 1
ATOM 2179 O O . GLU B 1 132 ? 14.359 -31.328 -7.688 1 86.56 132 GLU B O 1
ATOM 2184 N N . LEU B 1 133 ? 12.453 -30.797 -8.719 1 88 133 LEU B N 1
ATOM 2185 C CA . LEU B 1 133 ? 12.469 -32 -9.547 1 88 133 LEU B CA 1
ATOM 2186 C C . LEU B 1 133 ? 13.594 -31.938 -10.578 1 88 133 LEU B C 1
ATOM 2188 O O . LEU B 1 133 ? 14.117 -32.969 -10.992 1 88 133 LEU B O 1
ATOM 2192 N N . SER B 1 134 ? 13.922 -30.719 -10.945 1 86.5 134 SER B N 1
ATOM 2193 C CA . SER B 1 134 ? 14.969 -30.531 -11.945 1 86.5 134 SER B CA 1
ATOM 2194 C C . SER B 1 134 ? 16.359 -30.594 -11.32 1 86.5 134 SER B C 1
ATOM 2196 O O . SER B 1 134 ? 17.359 -30.719 -12.031 1 86.5 134 SER B O 1
ATOM 2198 N N . ARG B 1 135 ? 16.609 -30.422 -10.195 1 79.81 135 ARG B N 1
ATOM 2199 C CA . ARG B 1 135 ? 17.875 -30.547 -9.492 1 79.81 135 ARG B CA 1
ATOM 2200 C C . ARG B 1 135 ? 18.203 -32 -9.188 1 79.81 135 ARG B C 1
ATOM 2202 O O . ARG B 1 135 ? 19.344 -32.438 -9.352 1 79.81 135 ARG B O 1
#

Solvent-accessible surface area (backbone atoms only — not comparable to full-atom values): 15182 Å² total; per-residue (Å²): 123,71,60,63,67,60,48,49,72,62,37,64,67,67,41,30,51,53,49,57,55,44,77,67,53,78,87,66,58,60,68,58,52,49,50,51,42,50,53,54,41,51,54,48,40,52,54,30,43,48,55,44,68,66,62,71,68,53,89,92,53,57,64,63,60,50,52,50,52,52,50,50,34,45,41,70,39,51,33,50,92,63,30,51,29,67,54,38,48,49,57,51,49,55,51,54,52,49,72,43,41,57,68,73,58,30,54,57,43,57,75,68,59,59,88,45,72,68,52,42,41,50,47,53,50,50,52,54,52,52,50,62,72,70,106,123,73,60,62,68,59,49,48,69,63,35,64,68,67,43,30,52,52,49,60,55,43,76,68,53,79,86,67,58,59,69,60,51,48,51,50,44,50,52,53,41,52,55,50,38,52,54,30,43,49,55,43,67,66,60,70,68,52,90,91,53,60,63,62,61,51,53,51,50,53,50,50,33,44,40,70,39,51,33,50,91,62,31,51,29,67,55,38,51,48,57,50,50,53,52,54,53,48,72,42,41,58,68,74,58,31,54,57,44,56,74,68,58,59,88,46,71,68,51,40,41,49,48,52,51,50,52,53,53,52,52,61,73,69,105

Nearest PDB structures (foldseek):
  3lhr-assembly1_A  TM=8.686E-01  e=2.167E-04  Homo sapiens
  4e6s-assembly1_A-2  TM=8.806E-01  e=2.167E-04  Mus musculus
  4bhx-assembly1_A  TM=9.045E-01  e=7.963E-04  Homo sapiens
  2fi2-assembly1_B  TM=7.171E-01  e=6.720E-04  Homo sapiens
  2fi2-assembly1_A  TM=6.944E-01  e=9.986E-04  Homo sapiens

Organism: Chelonia mydas (NCBI:txid8469)

Secondary structure (DSSP, 8-state):
--SHHHHGGG--SHHHHHHHHHHHS-S--HHHHHHHHHHHHHHHHHHHHHHHHH----TTS-HHHHHHHHHHHHHHHH-TTT--HHHHHHHHHHHHHHHHS-HHHHHHHHHH---SHHHHHHHHHHHHHHHHHH-/-TTHHHHGGG--SHHHHHHHHHHHS-S--HHHHHHHHHHHHHHHHHHHHHHHHH----TTS-HHHHHHHHHHHHHHHH-TTT--HHHHHHHHHHHHHHHHS-HHHHHHHHHH---SHHHHHHHHHHHHHHHHHH-

Radius of gyration: 22.07 Å; Cα contacts (8 Å, |Δi|>4): 205; chains: 2; bounding box: 46×65×66 Å

InterPro domains:
  IPR003309 SCAN domain [PF02023] (48-131)
  IPR003309 SCAN domain [PS50804] (50-125)
  IPR003309 SCAN domain [SM00431] (45-135)
  IPR038269 SCAN domain superfamily [G3DSA:1.10.4020.10] (39-133)

Sequence (270 aa):
DQWAGILAPFLCGEPQKAYFYMITETAMDYPQLKAEILARSSVTSAIRAQGFHEWKYQDSKLPRSQLFDLIHLARKWLCPETHGPEKILEILMLDRYMRGLPPDIRGWVHQNDPSSYDELVALVERHLAAQELSRDQWAGILAPFLCGEPQKAYFYMITETAMDYPQLKAEILARSSVTSAIRAQGFHEWKYQDSKLPRSQLFDLIHLARKWLCPETHGPEKILEILMLDRYMRGLPPDIRGWVHQNDPSSYDELVALVERHLAAQELSR

pLDDT: mean 84.37, std 16.3, range [37.81, 98.38]